Protein AF-A0A7G2CSU7-F1 (afdb_monomer)

Secondary structure (DSSP, 8-state):
-HHHHHHHHHHHHHHHHHHHHHHHHHHT--SSS--HHHHHHHHHHHHHTT--SSGGGGT-TTS-THHHHHHHHHHHT-TTS-TTTTTS-GGGTHHHHHHHHHHHHHHHHHHHHHHTHHHHSTT-HHHHHHHHHHHHHHHHH-HHHHHHHHHTT--HHHHHHHHHHTTTTTTS-HHHHHHHHHHHHHS-HHHHHHHHHHHHHHHHHHTHHHHHHS-GGGHHHHHTSHHHHHGGGT---

Nearest PDB structures (foldseek):
  2qfz-assembly1_A  TM=8.188E-01  e=2.290E-04  Homo sapiens
  2qfz-assembly2_B  TM=6.106E-01  e=1.658E-04  Homo sapiens
  1fkm-assembly1_A  TM=5.571E-01  e=3.165E-04  Saccharomyces cerevisiae
  3hzj-assembly1_A  TM=6.089E-01  e=1.541E-01  Homo sapiens

Foldseek 3Di:
DVLLLVLLLVVLVLVLLVVVVVVCVVVPPPDPQDVSVVVNCVVVVCVVVLNDVDCCCVVDPPNDPCPVVVVCCVLPPVVPDDPVNVVVDPCVPSVVSSVVSNVSSVVVSCVLVVLVVLCVPVVSPLLVVLQVLLVVVCVVVPVVLVVLCVVLVHRLSLLCVCCSNSVCSQADRSVVSVVLVVVLVVDDSVVNSVSSSVVSSVLSVLCVVVSVPDDSVCNSVCSSHVCVVRPVVDDDD

Solvent-accessible surface area (backbone atoms only — not comparable to full-atom values): 13597 Å² total; per-residue (Å²): 98,68,68,56,43,50,52,40,35,53,54,42,46,51,53,51,52,52,54,51,53,57,49,47,68,71,69,65,67,84,63,98,77,70,77,54,62,60,53,52,51,52,54,50,47,33,51,74,73,68,48,62,94,45,78,60,65,80,69,44,93,81,57,64,84,55,56,66,54,46,52,47,34,51,76,75,65,51,72,87,53,53,81,66,54,64,72,57,59,59,68,76,62,50,51,61,51,54,52,48,29,52,50,53,18,49,54,54,38,51,56,57,47,67,59,47,47,46,52,75,41,91,84,23,60,39,48,54,51,43,30,54,50,29,52,54,52,34,59,73,79,38,46,68,58,54,52,53,30,52,78,59,73,43,53,71,43,78,41,38,47,65,39,70,67,48,72,34,53,90,47,39,60,67,73,60,36,49,58,53,46,53,52,42,72,74,40,54,62,72,46,34,55,52,51,52,35,50,50,53,41,49,53,54,58,71,40,39,74,57,62,74,71,44,53,71,89,45,47,57,60,44,51,71,34,47,39,74,73,65,47,78,82,71,77,77,133

Sequence (237 aa):
MDDIFYMFYLVFFTDALRTIQSRDVATGATDEEGDWTCIVEKFMSLESEGILVTEELLTSPEVEPNVLESLFELCFTGSTLSPTARQERPQQHVVPVLLQVEADTYFCAAQLISQLQDNYRPGQPGVRAAGAKIEYLLSREAPDLLKRCEENGLGVVDGCFQWLHCLLLRELPLPLSLLLWDTYKAASVEDVYNIHQCMCAALIIELRPHIVSCRPELLVMLLKSPYASYFRKGFRP

Organism: NCBI:txid59799

Radius of gyration: 21.78 Å; Cα contacts (8 Å, |Δi|>4): 154; chains: 1; bounding box: 51×41×60 Å

InterPro domains:
  IPR000195 Rab-GAP-TBC domain [PF00566] (95-207)
  IPR000195 Rab-GAP-TBC domain [PS50086] (1-188)
  IPR035969 Rab-GAP-TBC domain superfamily [SSF47923] (123-228)

Structure (mmCIF, N/CA/C/O backbone):
data_AF-A0A7G2CSU7-F1
#
_entry.id   AF-A0A7G2CSU7-F1
#
loop_
_atom_site.group_PDB
_atom_site.id
_atom_site.type_symbol
_atom_site.label_atom_id
_atom_site.label_alt_id
_atom_site.label_comp_id
_atom_site.label_asym_id
_atom_site.label_entity_id
_atom_site.label_seq_id
_atom_site.pdbx_PDB_ins_code
_atom_site.Cartn_x
_atom_site.Cartn_y
_atom_site.Cartn_z
_atom_site.occupancy
_atom_site.B_iso_or_equiv
_atom_site.auth_seq_id
_atom_site.auth_comp_id
_atom_site.auth_asym_id
_atom_site.auth_atom_id
_atom_site.pdbx_PDB_model_num
ATOM 1 N N . MET A 1 1 ? 9.717 1.048 0.425 1.00 67.56 1 MET A N 1
ATOM 2 C CA . MET A 1 1 ? 10.265 1.643 -0.814 1.00 67.56 1 MET A CA 1
ATOM 3 C C . MET A 1 1 ? 10.732 0.524 -1.721 1.00 67.56 1 MET A C 1
ATOM 5 O O . MET A 1 1 ? 10.234 0.452 -2.831 1.00 67.56 1 MET A O 1
ATOM 9 N N . ASP A 1 2 ? 11.565 -0.388 -1.226 1.00 79.69 2 ASP A N 1
ATOM 10 C CA . ASP A 1 2 ? 12.048 -1.554 -1.984 1.00 79.69 2 ASP A CA 1
ATOM 11 C C . ASP A 1 2 ? 10.917 -2.404 -2.580 1.00 79.69 2 ASP A C 1
ATOM 13 O O . ASP A 1 2 ? 10.996 -2.759 -3.749 1.00 79.69 2 ASP A O 1
ATOM 17 N N . ASP A 1 3 ? 9.808 -2.603 -1.854 1.00 81.50 3 ASP A N 1
ATOM 18 C CA . ASP A 1 3 ? 8.621 -3.310 -2.370 1.00 81.50 3 ASP A CA 1
ATOM 19 C C . ASP A 1 3 ? 8.067 -2.680 -3.664 1.00 81.50 3 ASP A C 1
ATOM 21 O O . ASP A 1 3 ? 7.642 -3.382 -4.579 1.00 81.50 3 ASP A O 1
ATOM 25 N N . ILE A 1 4 ? 8.096 -1.343 -3.757 1.00 85.56 4 ILE A N 1
ATOM 26 C CA . ILE A 1 4 ? 7.583 -0.596 -4.913 1.00 85.56 4 ILE A CA 1
ATOM 27 C C . ILE A 1 4 ? 8.478 -0.820 -6.129 1.00 85.56 4 ILE A C 1
ATOM 29 O O . ILE A 1 4 ? 7.982 -1.079 -7.224 1.00 85.56 4 ILE A O 1
ATOM 33 N N . PHE A 1 5 ? 9.795 -0.740 -5.932 1.00 86.12 5 PHE A N 1
ATOM 34 C CA . PHE A 1 5 ? 10.767 -1.016 -6.988 1.00 86.12 5 PHE A CA 1
ATOM 35 C C . PHE A 1 5 ? 10.707 -2.478 -7.423 1.00 86.12 5 PHE A C 1
ATOM 37 O O . PHE A 1 5 ? 10.718 -2.755 -8.617 1.00 86.12 5 PHE A O 1
ATOM 44 N N . TYR A 1 6 ? 10.583 -3.400 -6.471 1.00 82.00 6 TYR A N 1
ATOM 45 C CA . TYR A 1 6 ? 10.490 -4.825 -6.746 1.00 82.00 6 TYR A CA 1
ATOM 46 C C . TYR A 1 6 ? 9.256 -5.172 -7.583 1.00 82.00 6 TYR A C 1
ATOM 48 O O . TYR A 1 6 ? 9.361 -5.911 -8.557 1.00 82.00 6 TYR A O 1
ATOM 56 N N . MET A 1 7 ? 8.099 -4.584 -7.267 1.00 82.56 7 MET A N 1
ATOM 57 C CA . MET A 1 7 ? 6.877 -4.794 -8.041 1.00 82.56 7 MET A CA 1
ATOM 58 C C . MET A 1 7 ? 7.036 -4.328 -9.495 1.00 82.56 7 MET A C 1
ATOM 60 O O . MET A 1 7 ? 6.749 -5.092 -10.416 1.00 82.56 7 MET A O 1
ATOM 64 N N . PHE A 1 8 ? 7.563 -3.118 -9.719 1.00 83.38 8 PHE A N 1
ATOM 65 C CA . PHE A 1 8 ? 7.838 -2.641 -11.078 1.00 83.38 8 PHE A CA 1
ATOM 66 C C . PHE A 1 8 ? 8.867 -3.515 -11.800 1.00 83.38 8 PHE A C 1
ATOM 68 O O . PHE A 1 8 ? 8.660 -3.846 -12.967 1.00 83.38 8 PHE A O 1
ATOM 75 N N . TYR A 1 9 ? 9.921 -3.940 -11.102 1.00 84.31 9 TYR A N 1
ATOM 76 C CA . TYR A 1 9 ? 10.925 -4.843 -11.651 1.00 84.31 9 TYR A CA 1
ATOM 77 C C . TYR A 1 9 ? 10.298 -6.149 -12.127 1.00 84.31 9 TYR A C 1
ATOM 79 O O . TYR A 1 9 ? 10.531 -6.545 -13.262 1.00 84.31 9 TYR A O 1
ATOM 87 N N . LEU A 1 10 ? 9.449 -6.785 -11.314 1.00 77.75 10 LEU A N 1
ATOM 88 C CA . LEU A 1 10 ? 8.754 -8.013 -11.700 1.00 77.75 10 LEU A CA 1
ATOM 89 C C . LEU A 1 10 ? 7.887 -7.824 -12.948 1.00 77.75 10 LEU A C 1
ATOM 91 O O . LEU A 1 10 ? 7.919 -8.675 -13.837 1.00 77.75 10 LEU A O 1
ATOM 95 N N . VAL A 1 11 ? 7.143 -6.718 -13.042 1.00 77.81 11 VAL A N 1
ATOM 96 C CA . VAL A 1 11 ? 6.294 -6.423 -14.208 1.00 77.81 11 VAL A CA 1
ATOM 97 C C . VAL A 1 11 ? 7.136 -6.305 -15.479 1.00 77.81 11 VAL A C 1
ATOM 99 O O . VAL A 1 11 ? 6.873 -7.006 -16.456 1.00 77.81 11 VAL A O 1
ATOM 102 N N . PHE A 1 12 ? 8.173 -5.464 -15.463 1.00 81.19 12 PHE A N 1
ATOM 103 C CA . PHE A 1 12 ? 9.012 -5.230 -16.641 1.00 81.19 12 PHE A CA 1
ATOM 104 C C . PHE A 1 12 ? 9.888 -6.430 -16.990 1.00 81.19 12 PHE A C 1
ATOM 106 O O . PHE A 1 12 ? 10.076 -6.738 -18.164 1.00 81.19 12 PHE A O 1
ATOM 113 N N . PHE A 1 13 ? 10.385 -7.149 -15.987 1.00 78.56 13 PHE A N 1
ATOM 114 C CA . PHE A 1 13 ? 11.153 -8.368 -16.194 1.00 78.56 13 PHE A CA 1
ATOM 115 C C . PHE A 1 13 ? 10.297 -9.459 -16.847 1.00 78.56 13 PHE A C 1
ATOM 117 O O . PHE A 1 13 ? 10.728 -10.088 -17.811 1.00 78.56 13 PHE A O 1
ATOM 124 N N . THR A 1 14 ? 9.053 -9.634 -16.395 1.00 70.81 14 THR A N 1
ATOM 125 C CA . THR A 1 14 ? 8.122 -10.604 -16.991 1.00 70.81 14 THR A CA 1
ATOM 126 C C . THR A 1 14 ? 7.777 -10.241 -18.438 1.00 70.81 14 THR A C 1
ATOM 128 O O . THR A 1 14 ? 7.747 -11.115 -19.305 1.00 70.81 14 THR A O 1
ATOM 131 N N . ASP A 1 15 ? 7.553 -8.958 -18.732 1.00 73.94 15 ASP A N 1
ATOM 132 C CA . ASP A 1 15 ? 7.297 -8.480 -20.098 1.00 73.94 15 ASP A CA 1
ATOM 133 C C . ASP A 1 15 ? 8.508 -8.684 -21.028 1.00 73.94 15 ASP A C 1
ATOM 135 O O . ASP A 1 15 ? 8.374 -9.156 -22.165 1.00 73.94 15 ASP A O 1
ATOM 139 N N . ALA A 1 16 ? 9.713 -8.432 -20.513 1.00 69.62 16 ALA A N 1
ATOM 140 C CA . ALA A 1 16 ? 10.958 -8.690 -21.222 1.00 69.62 16 ALA A CA 1
ATOM 141 C C . ALA A 1 16 ? 11.119 -10.178 -21.574 1.00 69.62 16 ALA A C 1
ATOM 143 O O . ALA A 1 16 ? 11.429 -10.507 -22.722 1.00 69.62 16 ALA A O 1
ATOM 144 N N . LEU A 1 17 ? 10.842 -11.081 -20.626 1.00 67.44 17 LEU A N 1
ATOM 145 C CA . LEU A 1 17 ? 10.881 -12.527 -20.860 1.00 67.44 17 LEU A CA 1
ATOM 146 C C . LEU A 1 17 ? 9.869 -12.970 -21.929 1.00 67.44 17 LEU A C 1
ATOM 148 O O . LEU A 1 17 ? 10.226 -13.720 -22.839 1.00 67.44 17 LEU A O 1
ATOM 152 N N . ARG A 1 18 ? 8.630 -12.460 -21.880 1.00 63.88 18 ARG A N 1
ATOM 153 C CA . ARG A 1 18 ? 7.594 -12.749 -22.895 1.00 63.88 18 ARG A CA 1
ATOM 154 C C . ARG A 1 18 ? 8.008 -12.274 -24.287 1.00 63.88 18 ARG A C 1
ATOM 156 O O . ARG A 1 18 ? 7.785 -12.968 -25.280 1.00 63.88 18 ARG A O 1
ATOM 163 N N . THR A 1 19 ? 8.646 -11.109 -24.363 1.00 65.56 19 THR A N 1
ATOM 164 C CA . THR A 1 19 ? 9.137 -10.547 -25.625 1.00 65.56 19 THR A CA 1
ATOM 165 C C . THR A 1 19 ? 10.235 -11.416 -26.237 1.00 65.56 19 THR A C 1
ATOM 167 O O . THR A 1 19 ? 10.209 -11.654 -27.445 1.00 65.56 19 THR A O 1
ATOM 170 N N . ILE A 1 20 ? 11.163 -11.933 -25.425 1.00 63.00 20 ILE A N 1
ATOM 171 C CA . ILE A 1 20 ? 12.214 -12.857 -25.881 1.00 63.00 20 ILE A CA 1
ATOM 172 C C . ILE A 1 20 ? 11.587 -14.155 -26.410 1.00 63.00 20 ILE A C 1
ATOM 174 O O . ILE A 1 20 ? 11.813 -14.503 -27.566 1.00 63.00 20 ILE A O 1
ATOM 178 N N . GLN A 1 21 ? 10.681 -14.780 -25.651 1.00 58.94 21 GLN A N 1
ATOM 179 C CA . GLN A 1 21 ? 10.007 -16.014 -26.072 1.00 58.94 21 GLN A CA 1
ATOM 180 C C . GLN A 1 21 ? 9.243 -15.853 -27.398 1.00 58.94 21 GLN A C 1
ATOM 182 O O . GLN A 1 21 ? 9.301 -16.714 -28.274 1.00 58.94 21 GLN A O 1
ATOM 187 N N . SER A 1 22 ? 8.540 -14.729 -27.583 1.00 57.53 22 SER A N 1
ATOM 188 C CA . SER A 1 22 ? 7.811 -14.459 -28.830 1.00 57.53 22 SER A CA 1
ATOM 189 C C . SER A 1 22 ? 8.727 -14.296 -30.050 1.00 57.53 22 SER A C 1
ATOM 191 O O . SER A 1 22 ? 8.311 -14.595 -31.171 1.00 57.53 22 SER A O 1
ATOM 193 N N . ARG A 1 23 ? 9.975 -13.846 -29.847 1.00 57.91 23 ARG A N 1
ATOM 194 C CA . ARG A 1 23 ? 10.981 -13.721 -30.908 1.00 57.91 23 ARG A CA 1
ATOM 195 C C . ARG A 1 23 ? 11.542 -15.081 -31.305 1.00 57.91 23 ARG A C 1
ATOM 197 O O . ARG A 1 23 ? 11.621 -15.334 -32.502 1.00 57.91 23 ARG A O 1
ATOM 204 N N . ASP A 1 24 ? 11.833 -15.948 -30.339 1.00 53.16 24 ASP A N 1
ATOM 205 C CA . ASP A 1 24 ? 12.385 -17.286 -30.596 1.00 53.16 24 ASP A CA 1
ATOM 206 C C . ASP A 1 24 ? 11.376 -18.192 -31.326 1.00 53.16 24 ASP A C 1
ATOM 208 O O . ASP A 1 24 ? 11.721 -18.909 -32.266 1.00 53.16 24 ASP A O 1
ATOM 212 N N . VAL A 1 25 ? 10.085 -18.079 -30.988 1.00 54.91 25 VAL A N 1
ATOM 213 C CA . VAL A 1 25 ? 9.003 -18.784 -31.702 1.00 54.91 25 VAL A CA 1
ATOM 214 C C . VAL A 1 25 ? 8.837 -18.272 -33.141 1.00 54.91 25 VAL A C 1
ATOM 216 O O . VAL A 1 25 ? 8.517 -19.047 -34.043 1.00 54.91 25 VAL A O 1
ATOM 219 N N . ALA A 1 26 ? 9.056 -16.976 -33.386 1.00 50.78 26 ALA A N 1
ATOM 220 C CA . ALA A 1 26 ? 8.907 -16.370 -34.710 1.00 50.78 26 ALA A CA 1
ATOM 221 C C . ALA A 1 26 ? 10.101 -16.631 -35.646 1.00 50.78 26 ALA A C 1
ATOM 223 O O . ALA A 1 26 ? 9.924 -16.641 -36.866 1.00 50.78 26 ALA A O 1
ATOM 224 N N . THR A 1 27 ? 11.305 -16.840 -35.107 1.00 53.75 27 THR A N 1
ATOM 225 C CA . THR A 1 27 ? 12.517 -17.131 -35.892 1.00 53.75 27 THR A CA 1
ATOM 226 C C . THR A 1 27 ? 12.645 -18.601 -36.286 1.00 53.75 27 THR A C 1
ATOM 228 O O . THR A 1 27 ? 13.479 -18.918 -37.131 1.00 53.75 27 THR A O 1
ATOM 231 N N . GLY A 1 28 ? 11.803 -19.493 -35.748 1.00 43.53 28 GLY A N 1
ATOM 232 C CA . GLY A 1 28 ? 11.832 -20.921 -36.076 1.00 43.53 28 GLY A CA 1
ATOM 233 C C . GLY A 1 28 ? 13.133 -21.611 -35.658 1.00 43.53 28 GLY A C 1
ATOM 234 O O . GLY A 1 28 ? 13.468 -22.650 -36.225 1.00 43.53 28 GLY A O 1
ATOM 235 N N . ALA A 1 29 ? 13.867 -21.033 -34.703 1.00 45.50 29 ALA A N 1
ATOM 236 C CA . ALA A 1 29 ? 15.062 -21.639 -34.141 1.00 45.50 29 ALA A CA 1
ATOM 237 C C . ALA A 1 29 ? 14.644 -22.877 -33.331 1.00 45.50 29 ALA A C 1
ATOM 239 O O . ALA A 1 29 ? 14.108 -22.770 -32.233 1.00 45.50 29 ALA A O 1
ATOM 240 N N . THR A 1 30 ? 14.836 -24.063 -33.908 1.00 45.28 30 THR A N 1
ATOM 241 C CA . THR A 1 30 ? 14.701 -25.356 -33.213 1.00 45.28 30 THR A CA 1
ATOM 242 C C . THR A 1 30 ? 16.016 -25.816 -32.593 1.00 45.28 30 THR A C 1
ATOM 244 O O . THR A 1 30 ? 16.147 -26.983 -32.234 1.00 45.28 30 THR A O 1
ATOM 247 N N . ASP A 1 31 ? 17.003 -24.933 -32.515 1.00 38.41 31 ASP A N 1
ATOM 248 C CA . ASP A 1 31 ? 18.334 -25.309 -32.084 1.00 38.41 31 ASP A CA 1
ATOM 249 C C . ASP A 1 31 ? 18.438 -25.214 -30.564 1.00 38.41 31 ASP A C 1
ATOM 251 O O . ASP A 1 31 ? 17.887 -24.314 -29.932 1.00 38.41 31 ASP A O 1
ATOM 255 N N . GLU A 1 32 ? 19.150 -26.183 -29.991 1.00 45.41 32 GLU A N 1
ATOM 256 C CA . GLU A 1 32 ? 19.528 -26.360 -28.582 1.00 45.41 32 GLU A CA 1
ATOM 257 C C . GLU A 1 32 ? 20.402 -25.193 -28.038 1.00 45.41 32 GLU A C 1
ATOM 259 O O . GLU A 1 32 ? 21.243 -25.359 -27.152 1.00 45.41 32 GLU A O 1
ATOM 264 N N . GLU A 1 33 ? 20.224 -23.993 -28.586 1.00 39.81 33 GLU A N 1
ATOM 265 C CA . GLU A 1 33 ? 21.072 -22.816 -28.496 1.00 39.81 33 GLU A CA 1
ATOM 266 C C . GLU A 1 33 ? 20.364 -21.737 -27.665 1.00 39.81 33 GLU A C 1
ATOM 268 O O . GLU A 1 33 ? 19.773 -20.779 -28.154 1.00 39.81 33 GLU A O 1
ATOM 273 N N . GLY A 1 34 ? 20.434 -21.932 -26.347 1.00 47.47 34 GLY A N 1
ATOM 274 C CA . GLY A 1 34 ? 19.957 -20.986 -25.340 1.00 47.47 34 GLY A CA 1
ATOM 275 C C . GLY A 1 34 ? 18.670 -21.451 -24.676 1.00 47.47 34 GLY A C 1
ATOM 276 O O . GLY A 1 34 ? 17.585 -21.021 -25.048 1.00 47.47 34 GLY A O 1
ATOM 277 N N . ASP A 1 35 ? 18.805 -22.295 -23.651 1.00 45.56 35 ASP A N 1
ATOM 278 C CA . ASP A 1 35 ? 17.705 -22.835 -22.840 1.00 45.56 35 ASP A CA 1
ATOM 279 C C . ASP A 1 35 ? 17.051 -21.762 -21.935 1.00 45.56 35 ASP A C 1
ATOM 281 O O . ASP A 1 35 ? 17.018 -21.859 -20.708 1.00 45.56 35 ASP A O 1
ATOM 285 N N . TRP A 1 36 ? 16.552 -20.680 -22.543 1.00 44.94 36 TRP A N 1
ATOM 286 C CA . TRP A 1 36 ? 15.710 -19.674 -21.893 1.00 44.94 36 TRP A CA 1
ATOM 287 C C . TRP A 1 36 ? 14.294 -20.203 -21.672 1.00 44.94 36 TRP A C 1
ATOM 289 O O . TRP A 1 36 ? 13.611 -19.777 -20.742 1.00 44.94 36 TRP A O 1
ATOM 299 N N . THR A 1 37 ? 13.876 -21.175 -22.484 1.00 43.03 37 THR A N 1
ATOM 300 C CA . THR A 1 37 ? 12.625 -21.922 -22.343 1.00 43.03 37 THR A CA 1
ATOM 301 C C . THR A 1 37 ? 12.484 -22.537 -20.960 1.00 43.03 37 THR A C 1
ATOM 303 O O . THR A 1 37 ? 11.467 -22.294 -20.325 1.00 43.03 37 THR A O 1
ATOM 306 N N . CYS A 1 38 ? 13.513 -23.200 -20.420 1.00 44.53 38 CYS A N 1
ATOM 307 C CA . CYS A 1 38 ? 13.475 -23.756 -19.064 1.00 44.53 38 CYS A CA 1
ATOM 308 C C . CYS A 1 38 ? 13.302 -22.678 -17.975 1.00 44.53 38 CYS A C 1
ATOM 310 O O . CYS A 1 38 ? 12.586 -22.884 -16.998 1.00 44.53 38 CYS A O 1
ATOM 312 N N . ILE A 1 39 ? 13.900 -21.493 -18.144 1.00 48.94 39 ILE A N 1
ATOM 313 C CA . ILE A 1 39 ? 13.788 -20.371 -17.191 1.00 48.94 39 ILE A CA 1
ATOM 314 C C . ILE A 1 39 ? 12.377 -19.792 -17.208 1.00 48.94 39 ILE A C 1
ATOM 316 O O . ILE A 1 39 ? 11.785 -19.569 -16.153 1.00 48.94 39 ILE A O 1
ATOM 320 N N . VAL A 1 40 ? 11.851 -19.544 -18.408 1.00 46.91 40 VAL A N 1
ATOM 321 C CA . VAL A 1 40 ? 10.511 -18.996 -18.611 1.00 46.91 40 VAL A CA 1
ATOM 322 C C . VAL A 1 40 ? 9.469 -20.009 -18.157 1.00 46.91 40 VAL A C 1
ATOM 324 O O . VAL A 1 40 ? 8.564 -19.640 -17.422 1.00 46.91 40 VAL A O 1
ATOM 327 N N . GLU A 1 41 ? 9.622 -21.288 -18.494 1.00 49.50 41 GLU A N 1
ATOM 328 C CA . GLU A 1 41 ? 8.746 -22.362 -18.024 1.00 49.50 41 GLU A CA 1
ATOM 329 C C . GLU A 1 41 ? 8.796 -22.508 -16.504 1.00 49.50 41 GLU A C 1
ATOM 331 O O . GLU A 1 41 ? 7.747 -22.641 -15.885 1.00 49.50 41 GLU A O 1
ATOM 336 N N . LYS A 1 42 ? 9.970 -22.399 -15.870 1.00 49.72 42 LYS A N 1
ATOM 337 C CA . LYS A 1 42 ? 10.103 -22.480 -14.407 1.00 49.72 42 LYS A CA 1
ATOM 338 C C . LYS A 1 42 ? 9.531 -21.250 -13.698 1.00 49.72 42 LYS A C 1
ATOM 340 O O . LYS A 1 42 ? 8.859 -21.401 -12.684 1.00 49.72 42 LYS A O 1
ATOM 345 N N . PHE A 1 43 ? 9.731 -20.047 -14.235 1.00 45.12 43 PHE A N 1
ATOM 346 C CA . PHE A 1 43 ? 9.149 -18.811 -13.698 1.00 45.12 43 PHE A CA 1
ATOM 347 C C . PHE A 1 43 ? 7.621 -18.768 -13.881 1.00 45.12 43 PHE A C 1
ATOM 349 O O . PHE A 1 43 ? 6.894 -18.470 -12.937 1.00 45.12 43 PHE A O 1
ATOM 356 N N . MET A 1 44 ? 7.120 -19.153 -15.058 1.00 43.62 44 MET A N 1
ATOM 357 C CA . MET A 1 44 ? 5.683 -19.240 -15.358 1.00 43.62 44 MET A CA 1
ATOM 358 C C . MET A 1 44 ? 5.002 -20.402 -14.618 1.00 43.62 44 MET A C 1
ATOM 360 O O . MET A 1 44 ? 3.842 -20.285 -14.233 1.00 43.62 44 MET A O 1
ATOM 364 N N . SER A 1 45 ? 5.707 -21.513 -14.373 1.00 45.78 45 SER A N 1
ATOM 365 C CA . SER A 1 45 ? 5.246 -22.620 -13.521 1.00 45.78 45 SER A CA 1
ATOM 366 C C . SER A 1 45 ? 5.006 -22.135 -12.095 1.00 45.78 45 SER A C 1
ATOM 368 O O . SER A 1 45 ? 3.939 -22.395 -11.543 1.00 45.78 45 SER A O 1
ATOM 370 N N . LEU A 1 46 ? 5.951 -21.374 -11.530 1.00 44.75 46 LEU A N 1
ATOM 371 C CA . LEU A 1 46 ? 5.805 -20.754 -10.210 1.00 44.75 46 LEU A CA 1
ATOM 372 C C . LEU A 1 46 ? 4.613 -19.776 -10.181 1.00 44.75 46 LEU A C 1
ATOM 374 O O . LEU A 1 46 ? 3.810 -19.816 -9.251 1.00 44.75 46 LEU A O 1
ATOM 378 N N . GLU A 1 47 ? 4.416 -18.985 -11.241 1.00 41.66 47 GLU A N 1
ATOM 379 C CA . GLU A 1 47 ? 3.246 -18.103 -11.393 1.00 41.66 47 GLU A CA 1
ATOM 380 C C . GLU A 1 47 ? 1.918 -18.897 -11.457 1.00 41.66 47 GLU A C 1
ATOM 382 O 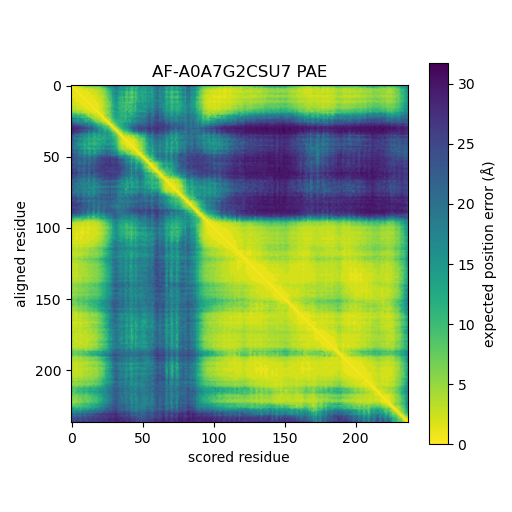O . GLU A 1 47 ? 0.932 -18.520 -10.820 1.00 41.66 47 GLU A O 1
ATOM 387 N N . SER A 1 48 ? 1.892 -20.031 -12.170 1.00 35.94 48 SER A N 1
ATOM 388 C CA . SER A 1 48 ? 0.704 -20.882 -12.362 1.00 35.94 48 SER A CA 1
ATOM 389 C C . SER A 1 48 ? 0.294 -21.693 -11.125 1.00 35.94 48 SER A C 1
ATOM 391 O O . SER A 1 48 ? -0.888 -21.989 -10.947 1.00 35.94 48 SER A O 1
ATOM 393 N N . GLU A 1 49 ? 1.243 -22.000 -10.237 1.00 37.91 49 GLU A N 1
ATOM 394 C CA . GLU A 1 49 ? 0.996 -22.652 -8.943 1.00 37.91 49 GLU A CA 1
ATOM 395 C C . GLU A 1 49 ? 0.544 -21.658 -7.856 1.00 37.91 49 GLU A C 1
ATOM 397 O O . GLU A 1 49 ? 0.310 -22.039 -6.709 1.00 37.91 49 GLU A O 1
ATOM 402 N N . GLY A 1 50 ? 0.388 -20.372 -8.202 1.00 33.72 50 GLY A N 1
ATOM 403 C CA . GLY A 1 50 ? 0.067 -19.311 -7.247 1.00 33.72 50 GLY A CA 1
ATOM 404 C C . GLY A 1 50 ? 1.244 -18.937 -6.341 1.00 33.72 50 GLY A C 1
ATOM 405 O O . GLY A 1 50 ? 1.063 -18.161 -5.400 1.00 33.72 50 GLY A O 1
ATOM 406 N N . ILE A 1 51 ? 2.443 -19.448 -6.640 1.00 38.16 51 ILE A N 1
ATOM 407 C CA . ILE A 1 51 ? 3.707 -19.087 -5.999 1.00 38.16 51 ILE A CA 1
ATOM 408 C C . ILE A 1 51 ? 4.182 -17.795 -6.660 1.00 38.16 51 ILE A C 1
ATOM 410 O O . ILE A 1 51 ? 5.121 -17.731 -7.451 1.00 38.16 51 ILE A O 1
ATOM 414 N N . LEU A 1 52 ? 3.473 -16.722 -6.327 1.00 39.16 52 LEU A N 1
ATOM 415 C CA . LEU A 1 52 ? 4.001 -15.379 -6.467 1.00 39.16 52 LEU A CA 1
ATOM 416 C C . LEU A 1 52 ? 5.331 -15.346 -5.723 1.00 39.16 52 LEU A C 1
ATOM 418 O O . LEU A 1 52 ? 5.411 -15.854 -4.608 1.00 39.16 52 LEU A O 1
ATOM 422 N N . VAL A 1 53 ? 6.369 -14.778 -6.334 1.00 39.97 53 VAL A N 1
ATOM 423 C CA . VAL A 1 53 ? 7.674 -14.592 -5.695 1.00 39.97 53 VAL A CA 1
ATOM 424 C C . VAL A 1 53 ? 7.499 -13.614 -4.523 1.00 39.97 53 VAL A C 1
ATOM 426 O O . VAL A 1 53 ? 7.687 -12.409 -4.641 1.00 39.97 53 VAL A O 1
ATOM 429 N N . THR A 1 54 ? 7.023 -14.133 -3.401 1.00 33.91 54 THR A N 1
ATOM 430 C CA . THR A 1 54 ? 6.824 -13.465 -2.120 1.00 33.91 54 THR A CA 1
ATOM 431 C C . THR A 1 54 ? 7.857 -14.007 -1.133 1.00 33.91 54 THR A C 1
ATOM 433 O O . THR A 1 54 ? 8.508 -15.025 -1.377 1.00 33.91 54 THR A O 1
ATOM 436 N N . GLU A 1 55 ? 8.000 -13.335 0.012 1.00 37.22 55 GLU A N 1
ATOM 437 C CA . GLU A 1 55 ? 8.811 -13.746 1.175 1.00 37.22 55 GLU A CA 1
ATOM 438 C C . GLU A 1 55 ? 8.662 -15.247 1.565 1.00 37.22 55 GLU A C 1
ATOM 440 O O . GLU A 1 55 ? 9.555 -15.805 2.207 1.00 37.22 55 GLU A O 1
ATOM 445 N N . GLU A 1 56 ? 7.587 -15.933 1.149 1.00 36.59 56 GLU A N 1
ATOM 446 C CA . GLU A 1 56 ? 7.378 -17.379 1.345 1.00 36.59 56 GLU A CA 1
ATOM 447 C C . GLU A 1 56 ? 8.363 -18.266 0.555 1.00 36.59 56 GLU A C 1
ATOM 449 O O . GLU A 1 56 ? 8.706 -19.347 1.032 1.00 36.59 56 GLU A O 1
ATOM 454 N N . LEU A 1 57 ? 8.923 -17.812 -0.577 1.00 35.84 57 LEU A N 1
ATOM 455 C CA . LEU A 1 57 ? 9.978 -18.545 -1.304 1.00 35.84 57 LEU A CA 1
ATOM 456 C C . LEU A 1 57 ? 11.322 -18.540 -0.541 1.00 35.84 57 LEU A C 1
ATOM 458 O O . LEU A 1 57 ? 12.126 -19.454 -0.686 1.00 35.84 57 LEU A O 1
ATOM 462 N N . LEU A 1 58 ? 11.563 -17.533 0.308 1.00 35.66 58 LEU A N 1
ATOM 463 C CA . LEU A 1 58 ? 12.769 -17.439 1.147 1.00 35.66 58 LEU A CA 1
ATOM 464 C C . LEU A 1 58 ? 12.656 -18.242 2.454 1.00 35.66 58 LEU A C 1
ATOM 466 O O . LEU A 1 58 ? 13.649 -18.408 3.160 1.00 35.66 58 LEU A O 1
ATOM 470 N N . THR A 1 59 ? 11.455 -18.717 2.798 1.00 37.69 59 THR A N 1
ATOM 471 C CA . THR A 1 59 ? 11.168 -19.398 4.073 1.00 37.69 59 THR A CA 1
ATOM 472 C C . THR A 1 59 ? 10.558 -20.796 3.915 1.00 37.69 59 THR A C 1
ATOM 474 O O . THR A 1 59 ? 10.480 -21.536 4.898 1.00 37.69 59 THR A O 1
ATOM 477 N N . SER A 1 60 ? 10.184 -21.195 2.696 1.00 33.53 60 SER A N 1
ATOM 478 C CA . SER A 1 60 ? 9.739 -22.549 2.360 1.00 33.53 60 SER A CA 1
ATOM 479 C C . SER A 1 60 ? 10.915 -23.543 2.339 1.00 33.53 60 SER A C 1
ATOM 481 O O . SER A 1 60 ? 11.911 -23.298 1.657 1.00 33.53 60 SER A O 1
ATOM 483 N N . PRO A 1 61 ? 10.813 -24.700 3.021 1.00 37.47 61 PRO A N 1
ATOM 484 C CA . PRO A 1 61 ? 11.825 -25.756 2.977 1.00 37.47 61 PRO A CA 1
ATOM 485 C C . PRO A 1 61 ? 11.828 -26.558 1.659 1.00 37.47 61 PRO A C 1
ATOM 487 O O . PRO A 1 61 ? 12.655 -27.455 1.512 1.00 37.47 61 PRO A O 1
ATOM 490 N N . GLU A 1 62 ? 10.917 -26.267 0.721 1.00 35.28 62 GLU A N 1
ATOM 491 C CA . GLU A 1 62 ? 10.750 -26.996 -0.549 1.00 35.28 62 GLU A CA 1
ATOM 492 C C . GLU A 1 62 ? 11.338 -26.268 -1.771 1.00 35.28 62 GLU A C 1
ATOM 494 O O . GLU A 1 62 ? 11.289 -26.787 -2.885 1.00 35.28 62 GLU A O 1
ATOM 499 N N . VAL A 1 63 ? 11.941 -25.089 -1.595 1.00 38.78 63 VAL A N 1
ATOM 500 C CA . VAL A 1 63 ? 12.671 -24.418 -2.679 1.00 38.78 63 VAL A CA 1
ATOM 501 C C . VAL A 1 63 ? 14.062 -25.030 -2.752 1.00 38.78 63 VAL A C 1
ATOM 503 O O . VAL A 1 63 ? 14.870 -24.841 -1.842 1.00 38.78 63 VAL A O 1
ATOM 506 N N . GLU A 1 64 ? 14.350 -25.786 -3.818 1.00 39.38 64 GLU A N 1
ATOM 507 C CA . GLU A 1 64 ? 15.699 -26.317 -4.012 1.00 39.38 64 GLU A CA 1
ATOM 508 C C . GLU A 1 64 ? 16.718 -25.165 -3.937 1.00 39.38 64 GLU A C 1
ATOM 510 O O . GLU A 1 64 ? 16.542 -24.151 -4.626 1.00 39.38 64 GLU A O 1
ATOM 515 N N . PRO A 1 65 ? 17.794 -25.305 -3.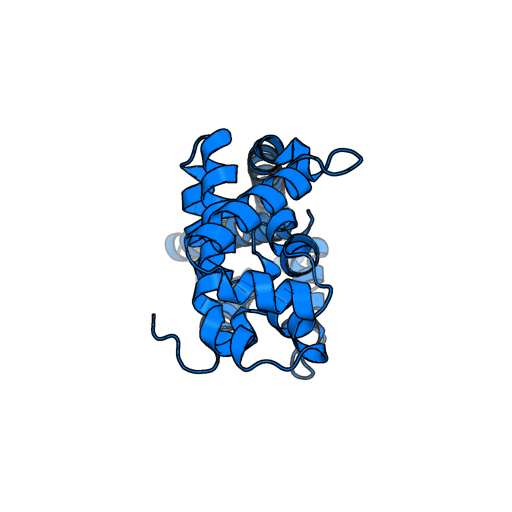137 1.00 39.84 65 PRO A N 1
ATOM 516 C CA . PRO A 1 65 ? 18.724 -24.216 -2.808 1.00 39.84 65 PRO A CA 1
ATOM 517 C C . PRO A 1 65 ? 19.363 -23.562 -4.041 1.00 39.84 65 PRO A C 1
ATOM 519 O O . PRO A 1 65 ? 19.841 -22.434 -3.982 1.00 39.84 65 PRO A O 1
ATOM 522 N N . ASN A 1 66 ? 19.293 -24.237 -5.184 1.00 42.84 66 ASN A N 1
ATOM 5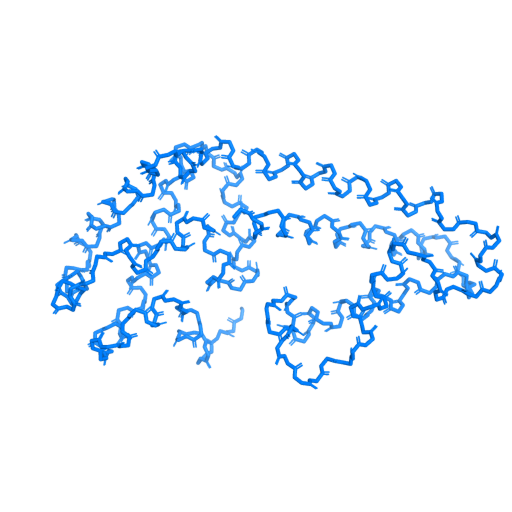23 C CA . ASN A 1 66 ? 19.945 -23.844 -6.413 1.00 42.84 66 ASN A CA 1
ATOM 524 C C . ASN A 1 66 ? 19.074 -22.963 -7.317 1.00 42.84 66 ASN A C 1
ATOM 526 O O . ASN A 1 66 ? 19.590 -22.503 -8.322 1.00 42.84 66 ASN A O 1
ATOM 530 N N . VAL A 1 67 ? 17.779 -22.727 -7.065 1.00 42.56 67 VAL A N 1
ATOM 531 C CA . VAL A 1 67 ? 16.929 -21.990 -8.035 1.00 42.56 67 VAL A CA 1
ATOM 532 C C . VAL A 1 67 ? 17.247 -20.498 -8.061 1.00 42.56 67 VAL A C 1
ATOM 534 O O . VAL A 1 67 ? 17.438 -19.932 -9.134 1.00 42.56 67 VAL A O 1
ATOM 537 N N . LEU A 1 68 ? 17.344 -19.869 -6.889 1.00 42.09 68 LEU A N 1
ATOM 538 C CA . LEU A 1 68 ? 17.720 -18.458 -6.776 1.00 42.09 68 LEU A CA 1
ATOM 539 C C . LEU A 1 68 ? 19.187 -18.244 -7.154 1.00 42.09 68 LEU A C 1
ATOM 541 O O . LEU A 1 68 ? 19.500 -17.274 -7.834 1.00 42.09 68 LEU A O 1
ATOM 545 N N . GLU A 1 69 ? 20.063 -19.179 -6.781 1.00 43.31 69 GLU A N 1
ATOM 546 C CA . GLU A 1 69 ? 21.478 -19.160 -7.159 1.00 43.31 69 GLU A CA 1
ATOM 547 C C . GLU A 1 69 ? 21.650 -19.381 -8.670 1.00 43.31 69 GLU A C 1
ATOM 549 O O . GLU A 1 69 ? 22.427 -18.677 -9.297 1.00 43.31 69 GLU A O 1
ATOM 554 N N . SER A 1 70 ? 20.846 -20.251 -9.291 1.00 41.69 70 SER A N 1
ATOM 555 C CA . SER A 1 70 ? 20.835 -20.456 -10.746 1.00 41.69 70 SER A CA 1
ATOM 556 C C . SER A 1 70 ? 20.256 -19.261 -11.487 1.00 41.69 70 SER A C 1
ATOM 558 O O . SER A 1 70 ? 20.807 -18.901 -12.512 1.00 41.69 70 SER A O 1
ATOM 560 N N . LEU A 1 71 ? 19.185 -18.623 -11.002 1.00 44.97 71 LEU A N 1
ATOM 561 C CA . LEU A 1 71 ? 18.648 -17.397 -11.609 1.00 44.97 71 LEU A CA 1
ATOM 562 C C . LEU A 1 71 ? 19.637 -16.233 -11.475 1.00 44.97 71 LEU A C 1
ATOM 564 O O . LEU A 1 71 ? 19.822 -15.472 -12.420 1.00 44.97 71 LEU A O 1
ATOM 568 N N . PHE A 1 72 ? 20.305 -16.114 -10.326 1.00 47.47 72 PHE A N 1
ATOM 569 C CA . PHE A 1 72 ? 21.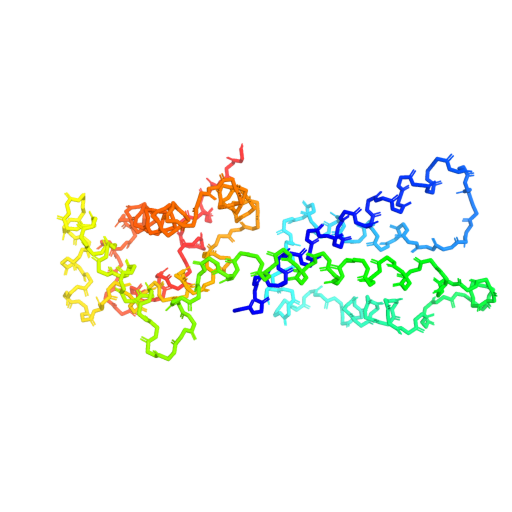333 -15.106 -10.090 1.00 47.47 72 PHE A CA 1
ATOM 570 C C . PHE A 1 72 ? 22.574 -15.349 -10.961 1.00 47.47 72 PHE A C 1
ATOM 572 O O . PHE A 1 72 ? 22.989 -14.462 -11.699 1.00 47.47 72 PHE A O 1
ATOM 579 N N . GLU A 1 73 ? 23.132 -16.558 -10.961 1.00 45.00 73 GLU A N 1
ATOM 580 C CA . GLU A 1 73 ? 24.265 -16.932 -11.810 1.00 45.00 73 GLU A CA 1
ATOM 581 C C . GLU A 1 73 ? 23.910 -16.823 -13.302 1.00 45.00 73 GLU A C 1
ATOM 583 O O . GLU A 1 73 ? 24.677 -16.314 -14.105 1.00 45.00 73 GLU A O 1
ATOM 588 N N . LEU A 1 74 ? 22.709 -17.194 -13.719 1.00 46.41 74 LEU A N 1
ATOM 589 C CA . LEU A 1 74 ? 22.302 -17.104 -15.121 1.00 46.41 74 LEU A CA 1
ATOM 590 C C . LEU A 1 74 ? 22.092 -15.659 -15.594 1.00 46.41 74 LEU A C 1
ATOM 592 O O . LEU A 1 74 ? 22.528 -15.317 -16.693 1.00 46.41 74 LEU A O 1
ATOM 596 N N . CYS A 1 75 ? 21.498 -14.797 -14.763 1.00 46.31 75 CYS A N 1
ATOM 597 C CA . CYS A 1 75 ? 21.304 -13.381 -15.083 1.00 46.31 75 CYS A CA 1
AT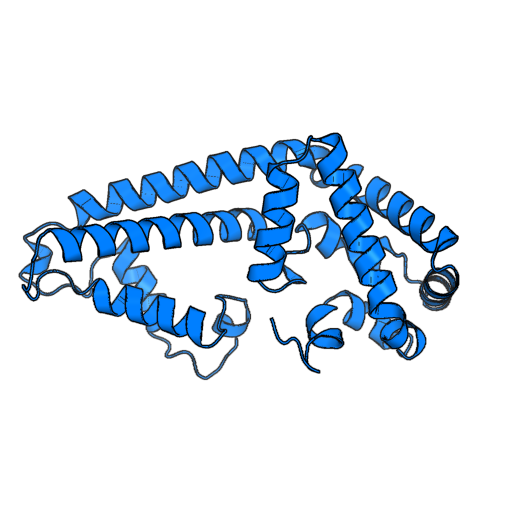OM 598 C C . CYS A 1 75 ? 22.593 -12.550 -14.962 1.00 46.31 75 CYS A C 1
ATOM 600 O O . CYS A 1 75 ? 22.754 -11.581 -15.704 1.00 46.31 75 CYS A O 1
ATOM 602 N N . PHE A 1 76 ? 23.508 -12.906 -14.049 1.00 45.22 76 PHE A N 1
ATOM 603 C CA . PHE A 1 76 ? 24.669 -12.071 -13.709 1.00 45.22 76 PHE A CA 1
ATOM 604 C C . PHE A 1 76 ? 26.039 -12.674 -14.063 1.00 45.22 76 PHE A C 1
ATOM 606 O O . PHE A 1 76 ? 26.983 -11.910 -14.265 1.00 45.22 76 PHE A O 1
ATOM 613 N N . THR A 1 77 ? 26.187 -13.999 -14.179 1.00 42.50 77 THR A N 1
ATOM 614 C CA . THR A 1 77 ? 27.491 -14.662 -14.419 1.00 42.50 77 THR A CA 1
ATOM 615 C C . THR A 1 77 ? 27.534 -15.546 -15.678 1.00 42.50 77 THR A C 1
ATOM 617 O O . THR A 1 77 ? 28.619 -15.779 -16.215 1.00 42.50 77 THR A O 1
ATOM 620 N N . GLY A 1 78 ? 26.388 -16.005 -16.197 1.00 42.66 78 GLY A N 1
ATOM 621 C CA . GLY A 1 78 ? 26.271 -16.884 -17.368 1.00 42.66 78 GLY A CA 1
ATOM 622 C C . GLY A 1 78 ? 26.918 -18.265 -17.188 1.00 42.66 78 GLY A C 1
ATOM 623 O O . GLY A 1 78 ? 27.293 -18.907 -18.172 1.00 42.66 78 GLY A O 1
ATOM 624 N N . SER A 1 79 ? 27.128 -18.712 -15.948 1.00 41.38 79 SER A N 1
ATOM 625 C CA . SER A 1 79 ? 27.999 -19.852 -15.634 1.00 41.38 79 SER A CA 1
ATOM 626 C C . SER A 1 79 ? 27.416 -21.229 -15.993 1.00 41.38 79 SER A C 1
ATOM 628 O O . SER A 1 79 ? 28.193 -22.163 -16.211 1.00 41.38 79 SER A O 1
ATOM 630 N N . THR A 1 80 ? 26.093 -21.348 -16.144 1.00 41.72 80 THR A N 1
ATOM 631 C CA . THR A 1 80 ? 25.367 -22.586 -16.505 1.00 41.72 80 THR A CA 1
ATOM 632 C C . THR A 1 80 ? 25.286 -22.860 -18.011 1.00 41.72 80 THR A C 1
ATOM 634 O O . THR A 1 80 ? 24.778 -23.901 -18.422 1.00 41.72 80 THR A O 1
ATOM 637 N N . LEU A 1 81 ? 25.813 -21.966 -18.851 1.00 41.50 81 LEU A N 1
ATOM 638 C CA . LEU A 1 81 ? 25.815 -22.137 -20.303 1.00 41.50 81 LEU A CA 1
ATOM 639 C C . LEU A 1 81 ? 26.872 -23.154 -20.752 1.00 41.50 81 LEU A C 1
ATOM 641 O O . LEU A 1 81 ? 28.008 -23.159 -20.261 1.00 41.50 81 LEU A O 1
ATOM 645 N N . SER A 1 82 ? 26.504 -23.993 -21.728 1.00 42.31 82 SER A N 1
ATOM 646 C CA . SER A 1 82 ? 27.424 -24.939 -22.364 1.00 42.31 82 SER A CA 1
ATOM 647 C C . SER A 1 82 ? 28.655 -24.206 -22.940 1.00 42.31 82 SER A C 1
ATOM 649 O O . SER A 1 82 ? 28.572 -23.020 -23.278 1.00 42.31 82 SER A O 1
ATOM 651 N N . PRO A 1 83 ? 29.818 -24.873 -23.076 1.00 45.75 83 PRO A N 1
ATOM 652 C CA . PRO A 1 83 ? 31.047 -24.240 -23.566 1.00 45.75 83 PRO A CA 1
ATOM 653 C C . PRO A 1 83 ? 30.884 -23.567 -24.938 1.00 45.75 83 PRO A C 1
ATOM 655 O O . PRO A 1 83 ? 31.554 -22.575 -25.213 1.00 45.75 83 PRO A O 1
ATOM 658 N N . THR A 1 84 ? 29.972 -24.081 -25.766 1.00 41.75 84 THR A N 1
ATOM 659 C CA . THR A 1 84 ? 29.624 -23.567 -27.095 1.00 41.75 84 THR A CA 1
ATOM 660 C C . THR A 1 84 ? 28.786 -22.284 -27.003 1.00 41.75 84 THR A C 1
ATOM 662 O O . THR A 1 84 ? 29.126 -21.287 -27.636 1.00 41.75 84 THR A O 1
ATOM 665 N N . ALA A 1 85 ? 27.798 -22.237 -26.100 1.00 41.72 85 ALA A N 1
ATOM 666 C CA . ALA A 1 85 ? 26.996 -21.039 -25.803 1.00 41.72 85 ALA A CA 1
ATOM 667 C C . ALA A 1 85 ? 27.795 -19.927 -25.087 1.00 41.72 85 ALA A C 1
ATOM 669 O O . ALA A 1 85 ? 27.364 -18.781 -24.991 1.00 41.72 85 ALA A O 1
ATOM 670 N N . ARG A 1 86 ? 28.998 -20.243 -24.590 1.00 42.75 86 ARG A N 1
ATOM 671 C CA . ARG A 1 86 ? 29.949 -19.263 -24.044 1.00 42.75 86 ARG A CA 1
ATOM 672 C C . ARG A 1 86 ? 30.682 -18.483 -25.150 1.00 42.75 86 ARG A C 1
ATOM 674 O O . ARG A 1 86 ? 31.219 -17.406 -24.886 1.00 42.75 86 ARG A O 1
ATOM 681 N N . GLN A 1 87 ? 30.725 -19.027 -26.369 1.00 44.66 87 GLN A N 1
ATOM 682 C CA . GLN A 1 87 ? 31.446 -18.466 -27.514 1.00 44.66 87 GLN A CA 1
ATOM 683 C C . GLN A 1 87 ? 30.540 -17.588 -28.397 1.00 44.66 87 GLN A C 1
ATOM 685 O O . GLN A 1 87 ? 31.004 -16.568 -28.913 1.00 44.66 87 GLN A O 1
ATOM 690 N N . GLU A 1 88 ? 29.243 -17.898 -28.458 1.00 43.31 88 GLU A N 1
ATOM 691 C CA . GLU A 1 88 ? 28.192 -17.013 -28.970 1.00 43.31 88 GLU A CA 1
ATOM 692 C C . GLU A 1 88 ? 27.626 -16.167 -27.826 1.00 43.31 88 GLU A C 1
ATOM 694 O O . GLU A 1 88 ? 26.774 -16.601 -27.065 1.00 43.31 88 GLU A O 1
ATOM 699 N N . ARG A 1 89 ? 28.182 -14.970 -27.620 1.00 39.97 89 ARG A N 1
ATOM 700 C CA . ARG A 1 89 ? 27.952 -14.163 -26.409 1.00 39.97 89 ARG A CA 1
ATOM 701 C C . ARG A 1 89 ? 26.455 -13.872 -26.148 1.00 39.97 89 ARG A C 1
ATOM 703 O O . ARG A 1 89 ? 25.919 -12.949 -26.766 1.00 39.97 89 ARG A O 1
ATOM 710 N N . PRO A 1 90 ? 25.840 -14.437 -25.090 1.00 44.16 90 PRO A N 1
ATOM 711 C CA . PRO A 1 90 ? 24.533 -13.982 -24.596 1.00 44.16 90 PRO A CA 1
ATOM 712 C C . PRO A 1 90 ? 24.604 -12.546 -24.042 1.00 44.16 90 PRO A C 1
ATOM 714 O O . PRO A 1 90 ? 23.603 -11.837 -23.947 1.00 44.16 90 PRO A O 1
ATOM 717 N N . GLN A 1 91 ? 25.817 -12.071 -23.730 1.00 41.81 91 GLN A N 1
ATOM 718 C CA . GLN A 1 91 ? 26.082 -10.728 -23.211 1.00 41.81 91 GLN A CA 1
ATOM 719 C C . GLN A 1 91 ? 25.661 -9.596 -24.164 1.00 41.81 91 GLN A C 1
ATOM 721 O O . GLN A 1 91 ? 25.465 -8.475 -23.704 1.00 41.81 91 GLN A O 1
ATOM 726 N N . GLN A 1 92 ? 25.516 -9.847 -25.472 1.00 43.22 92 GLN A N 1
ATOM 727 C CA . GLN A 1 92 ? 25.125 -8.793 -26.419 1.00 43.22 92 GLN A CA 1
ATOM 728 C C . GLN A 1 92 ? 23.615 -8.523 -26.451 1.00 43.22 92 GLN A C 1
ATOM 730 O O . GLN A 1 92 ? 23.224 -7.414 -26.804 1.00 43.22 92 GLN A O 1
ATOM 735 N N . HIS A 1 93 ? 22.778 -9.484 -26.046 1.00 47.31 93 HIS A N 1
ATOM 736 C CA . HIS A 1 93 ? 21.316 -9.352 -26.082 1.00 47.31 93 HIS A CA 1
ATOM 737 C C . HIS A 1 93 ? 20.678 -9.248 -24.688 1.00 47.31 93 HIS A C 1
ATOM 739 O O . HIS A 1 93 ? 19.700 -8.523 -24.532 1.00 47.31 93 HIS A O 1
ATOM 745 N N . VAL A 1 94 ? 21.250 -9.892 -23.663 1.00 53.81 94 VAL A N 1
ATOM 746 C CA . VAL A 1 94 ? 20.676 -9.920 -22.302 1.00 53.81 94 VAL A CA 1
ATOM 747 C C . VAL A 1 94 ? 20.953 -8.628 -21.529 1.00 53.81 94 VAL A C 1
ATOM 749 O O . VAL A 1 94 ? 20.063 -8.087 -20.879 1.00 53.81 94 VAL A O 1
ATOM 752 N N . VAL A 1 95 ? 22.168 -8.082 -21.641 1.00 59.75 95 VAL A N 1
ATOM 753 C CA . VAL A 1 95 ? 22.565 -6.867 -20.908 1.00 59.75 95 VAL A CA 1
ATOM 754 C C . VAL A 1 95 ? 21.722 -5.647 -21.310 1.00 59.75 95 VAL A C 1
ATOM 756 O O . VAL A 1 95 ? 21.236 -4.962 -20.413 1.00 59.75 95 VAL A O 1
ATOM 759 N N . PRO A 1 96 ? 21.462 -5.372 -22.607 1.00 70.31 96 PRO A N 1
ATOM 760 C CA . PRO A 1 96 ? 20.586 -4.264 -22.990 1.00 70.31 96 PRO A CA 1
ATOM 761 C C . PRO A 1 96 ? 19.149 -4.414 -22.477 1.00 70.31 96 PRO A C 1
ATOM 763 O O . PRO A 1 96 ? 18.535 -3.420 -22.105 1.00 70.31 96 PRO A O 1
ATOM 766 N N . VAL A 1 97 ? 18.620 -5.643 -22.432 1.00 71.25 97 VAL A N 1
ATOM 767 C CA . VAL A 1 97 ? 17.260 -5.915 -21.943 1.00 71.25 97 VAL A CA 1
ATOM 768 C C . VAL A 1 97 ? 17.166 -5.695 -20.434 1.00 71.25 97 VAL A C 1
ATOM 770 O O . VAL A 1 97 ? 16.250 -5.017 -19.980 1.00 71.25 97 VAL A O 1
ATOM 773 N N . LEU A 1 98 ? 18.129 -6.192 -19.653 1.00 75.88 98 LEU A N 1
ATOM 774 C CA . LEU A 1 98 ? 18.149 -5.973 -18.202 1.00 75.88 98 LEU A CA 1
ATOM 775 C C . LEU A 1 98 ? 18.330 -4.493 -17.839 1.00 75.88 98 LEU A C 1
ATOM 777 O O . LEU A 1 98 ? 17.667 -4.011 -16.925 1.00 75.88 98 LEU A O 1
ATOM 781 N N . LEU A 1 99 ? 19.163 -3.758 -18.584 1.00 78.88 99 LEU A N 1
ATOM 782 C CA . LEU A 1 99 ? 19.314 -2.309 -18.407 1.00 78.88 99 LEU A CA 1
ATOM 783 C C . LEU A 1 99 ? 18.026 -1.549 -18.747 1.00 78.88 99 LEU A C 1
ATOM 785 O O . LEU A 1 99 ? 17.699 -0.571 -18.078 1.00 78.88 99 LEU A O 1
ATOM 789 N N . GLN A 1 100 ? 17.284 -1.995 -19.765 1.00 81.50 100 GLN A N 1
ATOM 790 C CA . GLN A 1 100 ? 15.981 -1.421 -20.096 1.00 81.50 100 GLN A CA 1
ATOM 791 C C . GLN A 1 100 ? 14.968 -1.672 -18.971 1.00 81.50 100 GLN A C 1
ATOM 793 O O . GLN A 1 100 ? 14.314 -0.732 -18.526 1.00 81.50 100 GLN A O 1
ATOM 798 N N . VAL A 1 101 ? 14.898 -2.904 -18.454 1.00 81.75 101 VAL A N 1
ATOM 799 C CA . VAL A 1 101 ? 14.050 -3.264 -17.304 1.00 81.75 101 VAL A CA 1
ATOM 800 C C . VAL A 1 101 ? 14.396 -2.416 -16.080 1.00 81.75 101 VAL A C 1
ATOM 802 O O . VAL A 1 101 ? 13.498 -1.890 -15.424 1.00 81.75 101 VAL A O 1
ATOM 805 N N . GLU A 1 102 ? 15.683 -2.243 -15.775 1.00 86.31 102 GLU A N 1
ATOM 806 C CA . GLU A 1 102 ? 16.147 -1.396 -14.673 1.00 86.31 102 GLU A CA 1
ATOM 807 C C . GLU A 1 102 ? 15.727 0.068 -14.869 1.00 86.31 102 GLU A C 1
ATOM 809 O O . GLU A 1 102 ? 15.181 0.683 -13.949 1.00 86.31 102 GLU A O 1
ATOM 814 N N . ALA A 1 103 ? 15.927 0.618 -16.070 1.00 89.31 103 ALA A N 1
ATOM 815 C CA . ALA A 1 103 ? 15.548 1.989 -16.392 1.00 89.31 103 ALA A CA 1
ATOM 816 C C . ALA A 1 103 ? 14.032 2.204 -16.259 1.00 89.31 103 ALA A C 1
ATOM 818 O O . ALA A 1 103 ? 13.604 3.131 -15.566 1.00 89.31 103 ALA A O 1
ATOM 819 N N . ASP A 1 104 ? 13.216 1.334 -16.855 1.00 88.88 104 ASP A N 1
ATOM 820 C CA . ASP A 1 104 ? 11.753 1.428 -16.802 1.00 88.88 104 ASP A CA 1
ATOM 821 C C . ASP A 1 104 ? 11.232 1.281 -15.369 1.00 88.88 104 ASP A C 1
ATOM 823 O O . ASP A 1 104 ? 10.365 2.052 -14.936 1.00 88.88 104 ASP A O 1
ATOM 827 N N . THR A 1 105 ? 11.827 0.364 -14.598 1.00 89.44 105 THR A N 1
ATOM 828 C CA . THR A 1 105 ? 11.563 0.200 -13.164 1.00 89.44 105 THR A CA 1
ATOM 829 C C . THR A 1 105 ? 11.843 1.493 -12.414 1.00 89.44 105 THR A C 1
ATOM 831 O O . THR A 1 105 ? 10.977 1.982 -11.685 1.00 89.44 105 THR A O 1
ATOM 834 N N . TYR A 1 106 ? 13.027 2.077 -12.612 1.00 93.19 106 TYR A N 1
ATOM 835 C CA . TYR A 1 106 ? 13.427 3.303 -11.937 1.00 93.19 106 TYR A CA 1
ATOM 836 C C . TYR A 1 106 ? 12.486 4.463 -12.265 1.00 93.19 106 TYR A C 1
ATOM 838 O O . TYR A 1 106 ? 11.973 5.108 -11.351 1.00 93.19 106 TYR A O 1
ATOM 846 N N . PHE A 1 107 ? 12.215 4.718 -13.548 1.00 93.00 107 PHE A N 1
ATOM 847 C CA . PHE A 1 107 ? 11.378 5.846 -13.959 1.00 93.00 107 PHE A CA 1
ATOM 848 C C . PHE A 1 107 ? 9.928 5.689 -13.501 1.00 93.00 107 PHE A C 1
ATOM 850 O O . PHE A 1 107 ? 9.342 6.647 -12.990 1.00 93.00 107 PHE A O 1
ATOM 857 N N . CYS A 1 108 ? 9.353 4.490 -13.610 1.00 91.06 108 CYS A N 1
ATOM 858 C CA . CYS A 1 108 ? 7.987 4.242 -13.155 1.00 91.06 108 CYS A CA 1
ATOM 859 C C . CYS A 1 108 ? 7.852 4.326 -11.631 1.00 91.06 108 CYS A C 1
ATOM 861 O O . CYS A 1 108 ? 6.915 4.962 -11.139 1.00 91.06 108 CYS A O 1
ATOM 863 N N . ALA A 1 109 ? 8.787 3.733 -10.884 1.00 90.50 109 ALA A N 1
ATOM 864 C CA . ALA A 1 109 ? 8.802 3.817 -9.428 1.00 90.50 109 ALA A CA 1
ATOM 865 C C . ALA A 1 109 ? 9.003 5.262 -8.961 1.00 90.50 109 ALA A C 1
ATOM 867 O O . ALA A 1 109 ? 8.256 5.742 -8.109 1.00 90.50 109 ALA A O 1
ATOM 868 N N . ALA A 1 110 ? 9.954 5.989 -9.556 1.00 91.31 110 ALA A N 1
ATOM 869 C CA . ALA A 1 110 ? 10.211 7.389 -9.239 1.00 91.31 110 ALA A CA 1
ATOM 870 C C . ALA A 1 110 ? 8.989 8.270 -9.523 1.00 91.31 110 ALA A C 1
ATOM 872 O O . ALA A 1 110 ? 8.646 9.123 -8.703 1.00 91.31 110 ALA A O 1
ATOM 873 N N . GLN A 1 111 ? 8.292 8.039 -10.640 1.00 89.56 111 GLN A N 1
ATOM 874 C CA . GLN A 1 111 ? 7.064 8.757 -10.963 1.00 89.56 111 GLN A CA 1
ATOM 875 C C . GLN A 1 111 ? 5.977 8.500 -9.915 1.00 89.56 111 GLN A C 1
ATOM 877 O O . GLN A 1 111 ? 5.369 9.459 -9.447 1.00 89.56 111 GLN A O 1
ATOM 882 N N . LEU A 1 112 ? 5.751 7.253 -9.491 1.00 88.12 112 LEU A N 1
ATOM 883 C CA . LEU A 1 112 ? 4.764 6.944 -8.450 1.00 88.12 112 LEU A CA 1
ATOM 884 C C . LEU A 1 112 ? 5.163 7.554 -7.095 1.00 88.12 112 LEU A C 1
ATOM 886 O O . LEU A 1 112 ? 4.365 8.228 -6.447 1.00 88.12 112 LEU A O 1
ATOM 890 N N . ILE A 1 113 ? 6.422 7.390 -6.686 1.00 88.50 113 ILE A N 1
ATOM 891 C CA . ILE A 1 113 ? 6.941 7.904 -5.411 1.00 88.50 113 ILE A CA 1
ATOM 892 C C . ILE A 1 113 ? 6.939 9.438 -5.379 1.00 88.50 113 ILE A C 1
ATOM 894 O O . ILE A 1 113 ? 6.719 10.023 -4.318 1.00 88.50 113 ILE A O 1
ATOM 898 N N . SER A 1 114 ? 7.118 10.113 -6.520 1.00 88.69 114 SER A N 1
ATOM 899 C CA . SER A 1 114 ? 7.033 11.578 -6.594 1.00 88.69 114 SER A CA 1
ATOM 900 C C . SER A 1 114 ? 5.658 12.121 -6.194 1.00 88.69 114 SER A C 1
ATOM 902 O O . SER A 1 114 ? 5.567 13.234 -5.681 1.00 88.69 114 SER A O 1
ATOM 904 N N . GLN A 1 115 ? 4.606 11.316 -6.350 1.00 86.81 115 GLN A N 1
ATOM 905 C CA . GLN A 1 115 ? 3.251 11.656 -5.918 1.00 86.81 115 GLN A CA 1
ATOM 906 C C . GLN A 1 115 ? 3.090 11.465 -4.406 1.00 86.81 115 GLN A C 1
ATOM 908 O O . GLN A 1 115 ? 2.276 12.127 -3.777 1.00 86.81 115 GLN A O 1
ATOM 913 N N . LEU A 1 116 ? 3.918 10.611 -3.800 1.00 88.56 116 LEU A N 1
ATOM 914 C CA . LEU A 1 116 ? 3.820 10.170 -2.409 1.00 88.56 116 LEU A CA 1
ATOM 915 C C . LEU A 1 116 ? 4.925 10.736 -1.504 1.00 88.56 116 LEU A C 1
ATOM 917 O O . LEU A 1 116 ? 5.200 10.189 -0.437 1.00 88.56 116 LEU A O 1
ATOM 921 N N . GLN A 1 117 ? 5.589 11.823 -1.911 1.00 89.88 117 GLN A N 1
ATOM 922 C CA . GLN A 1 117 ? 6.777 12.332 -1.210 1.00 89.88 117 GLN A CA 1
ATOM 923 C C . GLN A 1 117 ? 6.535 12.634 0.272 1.00 89.88 117 GLN A C 1
ATOM 925 O O . GLN A 1 117 ? 7.421 12.403 1.096 1.00 89.88 117 GLN A O 1
ATOM 930 N N . ASP A 1 118 ? 5.347 13.120 0.630 1.00 91.69 118 ASP A N 1
ATOM 931 C CA . ASP A 1 118 ? 5.014 13.465 2.013 1.00 91.69 118 ASP A CA 1
ATOM 932 C C . ASP A 1 118 ? 4.966 12.245 2.946 1.00 91.69 118 ASP A C 1
ATOM 934 O O . ASP A 1 118 ? 5.092 12.409 4.163 1.00 91.69 118 ASP A O 1
ATOM 938 N N . ASN A 1 119 ? 4.871 11.024 2.408 1.00 91.06 119 ASN A N 1
ATOM 939 C CA . ASN A 1 119 ? 4.998 9.793 3.193 1.00 91.06 119 ASN A CA 1
ATOM 940 C C . ASN A 1 119 ? 6.449 9.499 3.611 1.00 91.06 119 ASN A C 1
ATOM 942 O O . ASN A 1 119 ? 6.670 8.811 4.608 1.00 91.06 119 ASN A O 1
ATOM 946 N N . TYR A 1 120 ? 7.432 10.035 2.881 1.00 90.50 120 TYR A N 1
ATOM 947 C CA . TYR A 1 120 ? 8.860 9.730 3.053 1.00 90.50 120 TYR A CA 1
ATOM 948 C C . TYR A 1 120 ? 9.681 10.901 3.605 1.00 90.50 120 TYR A C 1
ATOM 950 O O . TYR A 1 120 ? 10.857 10.742 3.930 1.00 90.50 120 TYR A O 1
ATOM 958 N N . ARG A 1 121 ? 9.083 12.091 3.732 1.00 90.94 121 ARG A N 1
ATOM 959 C CA . ARG A 1 121 ? 9.730 13.242 4.377 1.00 90.94 121 ARG A CA 1
ATOM 960 C C . ARG A 1 121 ? 9.924 12.996 5.878 1.00 90.94 121 ARG A C 1
ATOM 962 O O . ARG A 1 121 ? 9.156 12.237 6.472 1.00 90.94 121 ARG A O 1
ATOM 969 N N . PRO A 1 122 ? 10.900 13.658 6.531 1.00 92.81 122 PRO A N 1
ATOM 970 C CA . PRO A 1 122 ? 11.068 13.578 7.977 1.00 92.81 122 PRO A CA 1
ATOM 971 C C . PRO A 1 122 ? 9.764 13.869 8.717 1.00 92.81 122 PRO A C 1
ATOM 973 O O . PRO A 1 122 ? 9.063 14.842 8.439 1.00 92.81 122 PRO A O 1
ATOM 976 N N . GLY A 1 123 ? 9.422 12.983 9.647 1.00 89.81 123 GLY A N 1
ATOM 977 C CA . GLY A 1 123 ? 8.155 13.039 10.356 1.00 89.81 123 GLY A CA 1
ATOM 978 C C . GLY A 1 123 ? 6.944 12.586 9.537 1.00 89.81 123 GLY A C 1
ATOM 979 O O . GLY A 1 123 ? 5.870 12.602 10.097 1.00 89.81 123 GLY A O 1
ATOM 980 N N . GLN A 1 124 ? 7.050 12.177 8.276 1.00 92.44 124 GLN A N 1
ATOM 981 C CA . GLN A 1 124 ? 5.987 11.484 7.525 1.00 92.44 124 GLN A CA 1
ATOM 982 C C . GLN A 1 124 ? 4.590 12.151 7.599 1.00 92.44 124 GLN A C 1
ATOM 984 O O . GLN A 1 124 ? 3.61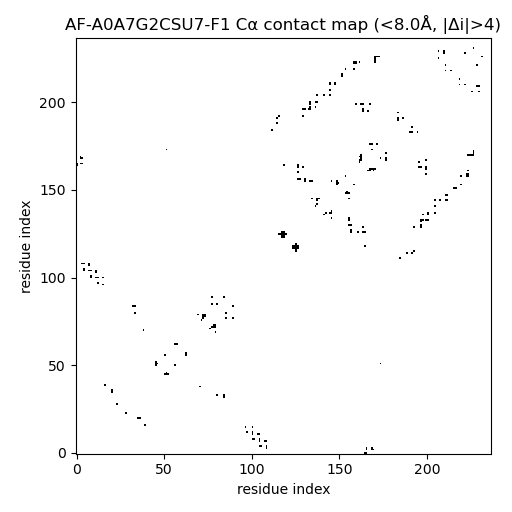0 11.514 8.005 1.00 92.44 124 GLN A O 1
ATOM 989 N N . PRO A 1 125 ? 4.466 13.452 7.261 1.00 93.19 125 PRO A N 1
ATOM 990 C CA . PRO A 1 125 ? 3.188 14.163 7.316 1.00 93.19 125 PRO A CA 1
ATOM 991 C C . PRO A 1 125 ? 2.085 13.506 6.474 1.00 93.19 125 PRO A C 1
ATOM 993 O O . PRO A 1 125 ? 0.934 13.510 6.909 1.00 93.19 125 PRO A O 1
ATOM 996 N N . GLY A 1 126 ? 2.426 12.896 5.334 1.00 92.19 126 GLY A N 1
ATOM 997 C CA . GLY A 1 126 ? 1.463 12.207 4.471 1.00 92.19 126 GLY A CA 1
ATOM 998 C C . GLY A 1 126 ? 0.835 10.981 5.141 1.00 92.19 126 GLY A C 1
ATOM 999 O O . GLY A 1 126 ? -0.385 10.829 5.121 1.00 92.19 126 GLY A O 1
ATOM 1000 N N . VAL A 1 127 ? 1.637 10.175 5.849 1.00 92.88 127 VAL A N 1
ATOM 1001 C CA . VAL A 1 127 ? 1.150 8.992 6.584 1.00 92.88 127 VAL A CA 1
ATOM 1002 C C . VAL A 1 127 ? 0.208 9.405 7.713 1.00 92.88 127 VAL A C 1
ATOM 1004 O O . VAL A 1 127 ? -0.862 8.821 7.874 1.00 92.88 127 VAL A O 1
ATOM 1007 N N . ARG A 1 128 ? 0.554 10.453 8.472 1.00 92.50 128 ARG A N 1
ATOM 1008 C CA . ARG A 1 128 ? -0.327 10.966 9.533 1.00 92.50 128 ARG A CA 1
ATOM 1009 C C . ARG A 1 128 ? -1.639 11.525 8.989 1.00 92.50 128 ARG A C 1
ATOM 1011 O O . ARG A 1 128 ? -2.691 11.254 9.559 1.00 92.50 128 ARG A O 1
ATOM 1018 N N . ALA A 1 129 ? -1.582 12.298 7.903 1.00 92.62 129 ALA A N 1
ATOM 1019 C CA . ALA A 1 129 ? -2.777 12.845 7.267 1.00 92.62 129 ALA A CA 1
ATOM 1020 C C . ALA A 1 129 ? -3.688 11.728 6.732 1.00 92.62 129 ALA A C 1
ATOM 1022 O O . ALA A 1 129 ? -4.901 11.771 6.936 1.00 92.62 129 ALA A O 1
ATOM 1023 N N . ALA A 1 130 ? -3.098 10.698 6.120 1.00 93.19 130 ALA A N 1
ATOM 1024 C CA . ALA A 1 130 ? -3.813 9.509 5.675 1.00 93.19 130 ALA A CA 1
ATOM 1025 C C . ALA A 1 130 ? -4.481 8.771 6.841 1.00 93.19 130 ALA A C 1
ATOM 1027 O O . ALA A 1 130 ? -5.653 8.416 6.755 1.00 93.19 130 ALA A O 1
ATOM 1028 N N . GLY A 1 131 ? -3.769 8.631 7.956 1.00 93.50 131 GLY A N 1
ATOM 1029 C CA . GLY A 1 131 ? -4.302 8.122 9.212 1.00 93.50 131 GLY A CA 1
ATOM 1030 C C . GLY A 1 131 ? -5.560 8.821 9.694 1.00 93.50 131 GLY A C 1
ATOM 1031 O O . GLY A 1 131 ? -6.607 8.196 9.838 1.00 93.50 131 GLY A O 1
ATOM 1032 N N . ALA A 1 132 ? -5.466 10.139 9.867 1.00 93.81 132 ALA A N 1
ATOM 1033 C CA . ALA A 1 132 ? -6.590 10.963 10.299 1.00 93.81 132 ALA A CA 1
ATOM 1034 C C . ALA A 1 132 ? -7.778 10.870 9.326 1.00 93.81 132 ALA A C 1
ATOM 1036 O O . ALA A 1 132 ? -8.937 10.877 9.742 1.00 93.81 132 ALA A O 1
ATOM 1037 N N . LYS A 1 133 ? -7.511 10.750 8.018 1.00 94.12 133 LYS A N 1
ATOM 1038 C CA . LYS A 1 133 ? -8.562 10.552 7.016 1.00 94.12 133 LYS A CA 1
ATOM 1039 C C . LYS A 1 133 ? -9.243 9.193 7.158 1.00 94.12 133 LYS A C 1
ATOM 1041 O O . LYS A 1 133 ? -10.468 9.139 7.076 1.00 94.12 133 LYS A O 1
ATOM 1046 N N . ILE A 1 134 ? -8.485 8.119 7.371 1.00 95.25 134 ILE A N 1
ATOM 1047 C CA . ILE A 1 134 ? -9.044 6.780 7.594 1.00 95.25 134 ILE A CA 1
ATOM 1048 C C . ILE A 1 134 ? -9.882 6.776 8.874 1.00 95.25 134 ILE A C 1
ATOM 1050 O O . ILE A 1 134 ? -11.018 6.315 8.840 1.00 95.25 134 ILE A O 1
ATOM 1054 N N . GLU A 1 135 ? -9.384 7.350 9.970 1.00 94.56 135 GLU A N 1
ATOM 1055 C CA . GLU A 1 135 ? -10.145 7.491 11.218 1.00 94.56 135 GLU A CA 1
ATOM 1056 C C . GLU A 1 135 ? -11.447 8.266 10.998 1.00 94.56 135 GLU A C 1
ATOM 1058 O O . GLU A 1 135 ? -12.516 7.819 11.406 1.00 94.56 135 GLU A O 1
ATOM 1063 N N . TYR A 1 136 ? -11.398 9.378 10.261 1.00 95.25 136 TYR A N 1
ATOM 1064 C CA . TYR A 1 136 ? -12.599 10.116 9.882 1.00 95.25 136 TYR A CA 1
ATOM 1065 C C . TYR A 1 136 ? -13.600 9.246 9.099 1.00 95.25 136 TYR A C 1
ATOM 1067 O O . TYR A 1 136 ? -14.787 9.235 9.429 1.00 95.25 136 TYR A O 1
ATOM 1075 N N . LEU A 1 137 ? -13.145 8.494 8.091 1.00 95.56 137 LEU A N 1
ATOM 1076 C CA . LEU A 1 137 ? -14.004 7.603 7.301 1.00 95.56 137 LEU A CA 1
ATOM 1077 C C . LEU A 1 137 ? -14.623 6.498 8.170 1.00 95.56 137 LEU A C 1
ATOM 1079 O O . LEU A 1 137 ? -15.831 6.271 8.112 1.00 95.56 137 LEU A O 1
ATOM 1083 N N . LEU A 1 138 ? -13.823 5.860 9.026 1.00 95.12 138 LEU A N 1
ATOM 1084 C CA . LEU A 1 138 ? -14.294 4.820 9.937 1.00 95.12 138 LEU A CA 1
ATOM 1085 C C . LEU A 1 138 ? -15.276 5.368 10.975 1.00 95.12 138 LEU A C 1
ATOM 1087 O O . LEU A 1 138 ? -16.254 4.700 11.280 1.00 95.12 138 LEU A O 1
ATOM 1091 N N . SER A 1 139 ? -15.096 6.596 11.467 1.00 95.06 139 SER A N 1
ATOM 1092 C CA . SER A 1 139 ? -16.033 7.202 12.427 1.00 95.06 139 SER A CA 1
ATOM 1093 C C . SER A 1 139 ? -17.443 7.351 11.858 1.00 95.06 139 SER A C 1
ATOM 1095 O O . SER A 1 139 ? -18.423 7.317 12.602 1.00 95.06 139 SER A O 1
ATOM 1097 N N . ARG A 1 140 ? -17.544 7.483 10.531 1.00 95.50 140 ARG A N 1
ATOM 1098 C CA . ARG A 1 140 ? -18.803 7.686 9.821 1.00 95.50 140 ARG A CA 1
ATOM 1099 C C . ARG A 1 140 ? -19.467 6.372 9.413 1.00 95.50 140 ARG A C 1
ATOM 1101 O O . ARG A 1 140 ? -20.675 6.245 9.569 1.00 95.50 140 ARG A O 1
ATOM 1108 N N . GLU A 1 141 ? -18.691 5.408 8.918 1.00 95.00 141 GLU A N 1
ATOM 1109 C CA . GLU A 1 141 ? -19.216 4.152 8.350 1.00 95.00 141 GLU A CA 1
ATOM 1110 C C . GLU A 1 141 ? -19.118 2.946 9.315 1.00 95.00 141 GLU A C 1
ATOM 1112 O O . GLU A 1 141 ? -19.853 1.960 9.196 1.00 95.00 141 GLU A O 1
ATOM 1117 N N . ALA A 1 142 ? -18.185 2.980 10.269 1.00 94.12 142 ALA A N 1
ATOM 1118 C CA . ALA A 1 142 ? -17.837 1.856 11.143 1.00 94.12 142 ALA A CA 1
ATOM 1119 C C . ALA A 1 142 ? -17.335 2.297 12.540 1.00 94.12 142 ALA A C 1
ATOM 1121 O O . ALA A 1 142 ? -16.228 1.922 12.947 1.00 94.12 142 ALA A O 1
ATOM 1122 N N . PRO A 1 143 ? -18.113 3.094 13.301 1.00 94.00 143 PRO A N 1
ATOM 1123 C CA . PRO A 1 143 ? -17.674 3.625 14.597 1.00 94.00 143 PRO A CA 1
ATOM 1124 C C . PRO A 1 143 ? -17.385 2.530 15.639 1.00 94.00 143 PRO A C 1
ATOM 1126 O O . PRO A 1 143 ? -16.582 2.728 16.550 1.00 94.00 143 PRO A O 1
ATOM 1129 N N . ASP A 1 144 ? -18.004 1.357 15.496 1.00 92.62 144 ASP A N 1
ATOM 1130 C CA . ASP A 1 144 ? -17.739 0.159 16.293 1.00 92.62 144 ASP A CA 1
ATOM 1131 C C . ASP A 1 144 ? -16.289 -0.333 16.165 1.00 92.62 144 ASP A C 1
ATOM 1133 O O . ASP A 1 144 ? -15.702 -0.763 17.160 1.00 92.62 144 ASP A O 1
ATOM 1137 N N . LEU A 1 145 ? -15.689 -0.221 14.975 1.00 91.81 145 LEU A N 1
ATOM 1138 C CA . LEU A 1 145 ? -14.302 -0.628 14.742 1.00 91.81 145 LEU A CA 1
ATOM 1139 C C . LEU A 1 145 ? -13.307 0.321 15.396 1.00 91.81 145 LEU A C 1
ATOM 1141 O O . LEU A 1 145 ? -12.356 -0.146 16.019 1.00 91.81 145 LEU A O 1
ATOM 1145 N N . LEU A 1 146 ? -13.546 1.633 15.316 1.00 91.44 146 LEU A N 1
ATOM 1146 C CA . LEU A 1 146 ? -12.704 2.613 16.004 1.00 91.44 146 LEU A CA 1
ATOM 1147 C C . LEU A 1 146 ? -12.721 2.397 17.507 1.00 91.44 146 LEU A C 1
ATOM 1149 O O . LEU A 1 146 ? -11.663 2.273 18.114 1.00 91.44 146 LEU A O 1
ATOM 1153 N N . LYS A 1 147 ? -13.917 2.255 18.085 1.00 91.25 147 LYS A N 1
ATOM 1154 C CA . LYS A 1 147 ? -14.059 1.981 19.512 1.00 91.25 147 LYS A CA 1
ATOM 1155 C C . LYS A 1 147 ? -13.295 0.718 19.912 1.00 91.25 147 LYS A C 1
ATOM 1157 O O . LYS A 1 147 ? -12.623 0.703 20.937 1.00 91.25 147 LYS A O 1
ATOM 1162 N N . ARG A 1 148 ? -13.356 -0.335 19.090 1.00 89.44 148 ARG A N 1
ATOM 1163 C CA . ARG A 1 148 ? -12.611 -1.573 19.339 1.00 89.44 148 ARG A CA 1
ATOM 1164 C C . ARG A 1 148 ? -11.097 -1.361 19.278 1.00 89.44 148 ARG A C 1
ATOM 1166 O O . ARG A 1 148 ? -10.384 -1.947 20.084 1.00 89.44 148 ARG A O 1
ATOM 1173 N N . CYS A 1 149 ? -10.594 -0.557 18.348 1.00 87.38 149 CYS A N 1
ATOM 1174 C CA . CYS A 1 149 ? -9.174 -0.205 18.290 1.00 87.38 149 CYS A CA 1
ATOM 1175 C C . CYS A 1 149 ? -8.747 0.610 19.526 1.00 87.38 149 CYS A C 1
ATOM 1177 O O . CYS A 1 149 ? -7.763 0.257 20.176 1.00 87.38 149 CYS A O 1
ATOM 1179 N N . GLU A 1 150 ? -9.536 1.615 19.915 1.00 88.44 150 GLU A N 1
ATOM 1180 C CA . GLU A 1 150 ? -9.299 2.462 21.093 1.00 88.44 150 GLU A CA 1
ATOM 1181 C C . GLU A 1 150 ? -9.292 1.665 22.406 1.00 88.44 150 GLU A C 1
ATOM 1183 O O . GLU A 1 150 ? -8.393 1.842 23.227 1.00 88.44 150 GLU A O 1
ATOM 1188 N N . GLU A 1 151 ? -10.241 0.739 22.593 1.00 88.75 151 GLU A N 1
ATOM 1189 C CA . GLU A 1 151 ? -10.301 -0.165 23.756 1.00 88.75 151 GLU A CA 1
ATOM 1190 C C . GLU A 1 151 ? -9.024 -1.006 23.914 1.00 88.75 151 GLU A C 1
ATOM 1192 O O . GLU A 1 151 ? -8.659 -1.382 25.028 1.00 88.75 151 GLU A O 1
ATOM 1197 N N . ASN A 1 152 ? -8.332 -1.274 22.806 1.00 85.00 152 ASN A N 1
ATOM 1198 C CA . ASN A 1 152 ? -7.087 -2.036 22.769 1.00 85.00 152 ASN A CA 1
ATOM 1199 C C . ASN A 1 152 ? -5.836 -1.144 22.774 1.00 85.00 152 ASN A C 1
ATOM 1201 O O . ASN A 1 152 ? -4.726 -1.656 22.641 1.00 85.00 152 ASN A O 1
ATOM 1205 N N . GLY A 1 153 ? -6.001 0.176 22.913 1.00 85.25 153 GLY A N 1
ATOM 1206 C CA . GLY A 1 153 ? -4.904 1.142 22.861 1.00 85.25 153 GLY A CA 1
ATOM 1207 C C . GLY A 1 153 ? -4.208 1.202 21.500 1.00 85.25 153 GLY A C 1
ATOM 1208 O O . GLY A 1 153 ? -3.034 1.559 21.441 1.00 85.25 153 GLY A O 1
ATOM 1209 N N . LEU A 1 154 ? -4.901 0.821 20.423 1.00 87.31 154 LEU A N 1
ATOM 1210 C CA . LEU A 1 154 ? -4.354 0.773 19.073 1.00 87.31 154 LEU A CA 1
ATOM 1211 C C . LEU A 1 154 ? -4.843 1.969 18.253 1.00 87.31 154 LEU A C 1
ATOM 1213 O O . LEU A 1 154 ? -6.033 2.073 17.960 1.00 87.31 154 LEU A O 1
ATOM 1217 N N . GLY A 1 155 ? -3.923 2.839 17.832 1.00 86.06 155 GLY A N 1
ATOM 1218 C CA . GLY A 1 155 ? -4.212 3.835 16.805 1.00 86.06 155 GLY A CA 1
ATOM 1219 C C . GLY A 1 155 ? -4.397 3.163 15.444 1.00 86.06 155 GLY A C 1
ATOM 1220 O O . GLY A 1 155 ? -3.697 2.203 15.112 1.00 86.06 155 GLY A O 1
ATOM 1221 N N . VAL A 1 156 ? -5.314 3.667 14.614 1.00 82.38 156 VAL A N 1
ATOM 1222 C CA . VAL A 1 156 ? -5.569 3.072 13.287 1.00 82.38 156 VAL A CA 1
ATOM 1223 C C . VAL A 1 156 ? -4.310 3.112 12.416 1.00 82.38 156 VAL A C 1
ATOM 1225 O O . VAL A 1 156 ? -4.007 2.148 11.711 1.00 82.38 156 VAL A O 1
ATOM 1228 N N . VAL A 1 157 ? -3.536 4.196 12.519 1.00 86.62 157 VAL A N 1
ATOM 1229 C CA . VAL A 1 157 ? -2.242 4.344 11.834 1.00 86.62 157 VAL A CA 1
ATOM 1230 C C . VAL A 1 157 ? -1.243 3.288 12.273 1.00 86.62 157 VAL A C 1
ATOM 1232 O O . VAL A 1 157 ? -0.547 2.740 11.426 1.00 86.62 157 VAL A O 1
ATOM 1235 N N . ASP A 1 158 ? -1.186 2.966 13.563 1.00 85.56 158 ASP A N 1
ATOM 1236 C CA . ASP A 1 158 ? -0.230 1.989 14.088 1.00 85.56 158 ASP A CA 1
ATOM 1237 C C . ASP A 1 158 ? -0.518 0.583 13.544 1.00 85.56 158 ASP A C 1
ATOM 1239 O O . ASP A 1 158 ? 0.403 -0.190 13.279 1.00 85.56 158 ASP A O 1
ATOM 1243 N N . GLY A 1 159 ? -1.798 0.270 13.319 1.00 83.50 159 GLY A N 1
ATOM 1244 C CA . GLY A 1 159 ? -2.229 -0.976 12.687 1.00 83.50 159 GLY A CA 1
ATOM 1245 C C . GLY A 1 159 ? -2.004 -1.026 11.172 1.00 83.50 159 GLY A C 1
ATOM 1246 O O . GLY A 1 159 ? -1.799 -2.108 10.634 1.00 83.50 159 GLY A O 1
ATOM 1247 N N . CYS A 1 160 ? -2.014 0.124 10.491 1.00 87.44 160 CYS A N 1
ATOM 1248 C CA . CYS A 1 160 ? -2.019 0.207 9.023 1.00 87.44 160 CYS A CA 1
ATOM 1249 C C . CYS A 1 160 ? -0.813 0.973 8.448 1.00 87.44 160 CYS A C 1
ATOM 1251 O O . CYS A 1 160 ? -0.826 1.388 7.290 1.00 87.44 160 CYS A O 1
ATOM 1253 N N . PHE A 1 161 ? 0.245 1.192 9.232 1.00 89.62 161 PHE A N 1
ATOM 1254 C CA . PHE A 1 161 ? 1.405 1.981 8.803 1.00 89.62 161 PHE A CA 1
ATOM 1255 C C . PHE A 1 161 ? 2.046 1.407 7.533 1.00 89.62 161 PHE A C 1
ATOM 1257 O O . PHE A 1 161 ? 2.324 2.135 6.581 1.00 89.62 161 PHE A O 1
ATOM 1264 N N . GLN A 1 162 ? 2.238 0.086 7.500 1.00 89.06 162 GLN A N 1
ATOM 1265 C CA . GLN A 1 162 ? 2.802 -0.610 6.341 1.00 89.06 162 GLN A CA 1
ATOM 1266 C C . GLN A 1 162 ? 1.880 -0.529 5.122 1.00 89.06 162 GLN A C 1
ATOM 1268 O O . GLN A 1 162 ? 2.371 -0.432 3.999 1.00 89.06 162 GLN A O 1
ATOM 1273 N N . TRP A 1 163 ? 0.564 -0.474 5.335 1.00 92.69 163 TRP A N 1
ATOM 1274 C CA . TRP A 1 163 ? -0.418 -0.351 4.262 1.00 92.69 163 TRP A CA 1
ATOM 1275 C C . TRP A 1 163 ? -0.233 0.978 3.534 1.00 92.69 163 TRP A C 1
ATOM 1277 O O . TRP A 1 163 ? -0.106 0.992 2.313 1.00 92.69 163 TRP A O 1
ATOM 1287 N N . LEU A 1 164 ? -0.112 2.060 4.312 1.00 91.44 164 LEU A N 1
ATOM 1288 C CA . LEU A 1 164 ? 0.098 3.428 3.835 1.00 91.44 164 LEU A CA 1
ATOM 1289 C C . LEU A 1 164 ? 1.478 3.639 3.203 1.00 91.44 164 LEU A C 1
ATOM 1291 O O . LEU A 1 164 ? 1.624 4.385 2.235 1.00 91.44 164 LEU A O 1
ATOM 1295 N N . HIS A 1 165 ? 2.503 3.000 3.763 1.00 88.81 165 HIS A N 1
ATOM 1296 C CA . HIS A 1 165 ? 3.885 3.179 3.328 1.00 88.81 165 HIS A CA 1
ATOM 1297 C C . HIS A 1 165 ? 4.239 2.336 2.095 1.00 88.81 165 HIS A C 1
ATOM 1299 O O . HIS A 1 165 ? 5.019 2.775 1.252 1.00 88.81 165 HIS A O 1
ATOM 1305 N N . CYS A 1 166 ? 3.671 1.136 1.978 1.00 89.25 166 CYS A N 1
ATOM 1306 C CA . CYS A 1 166 ? 3.957 0.197 0.892 1.00 89.25 166 CYS A CA 1
ATOM 1307 C C . CYS A 1 166 ? 2.771 0.016 -0.065 1.00 89.25 166 CYS A C 1
ATOM 1309 O O . CYS A 1 166 ? 2.763 -0.935 -0.838 1.00 89.25 166 CYS A O 1
ATOM 1311 N N . LEU A 1 167 ? 1.776 0.909 -0.031 1.00 90.81 167 LEU A N 1
ATOM 1312 C CA . LEU A 1 167 ? 0.615 0.894 -0.927 1.00 90.81 167 LEU A CA 1
ATOM 1313 C C . LEU A 1 167 ? -0.109 -0.461 -0.976 1.00 90.81 167 LEU A C 1
ATOM 1315 O O . LEU A 1 167 ? -0.467 -0.939 -2.052 1.00 90.81 167 LEU A O 1
ATOM 1319 N N . LEU A 1 168 ? -0.286 -1.084 0.193 1.00 90.12 168 LEU A N 1
ATOM 1320 C CA . LEU A 1 168 ? -0.876 -2.419 0.370 1.00 90.12 168 LEU A CA 1
ATOM 1321 C C . LEU A 1 168 ? -0.147 -3.577 -0.347 1.00 90.12 168 LEU A C 1
ATOM 1323 O O . LEU A 1 168 ? -0.639 -4.701 -0.295 1.00 90.12 168 LEU A O 1
ATOM 1327 N N . LEU A 1 169 ? 1.038 -3.367 -0.939 1.00 86.25 169 LEU A N 1
ATOM 1328 C CA . LEU A 1 169 ? 1.778 -4.416 -1.663 1.00 86.25 169 LEU A CA 1
ATOM 1329 C C . LEU A 1 169 ? 2.081 -5.657 -0.822 1.00 86.25 169 LEU A C 1
ATOM 1331 O O . LEU A 1 169 ? 2.144 -6.759 -1.353 1.00 86.25 169 LEU A O 1
ATOM 1335 N N . ARG A 1 170 ? 2.295 -5.471 0.483 1.00 84.50 170 ARG A N 1
ATOM 1336 C CA . ARG A 1 170 ? 2.587 -6.565 1.419 1.00 84.50 170 ARG A CA 1
ATOM 1337 C C . ARG A 1 170 ? 1.339 -7.295 1.899 1.00 84.50 170 ARG A C 1
ATOM 1339 O O . ARG A 1 170 ? 1.435 -8.391 2.435 1.00 84.50 170 ARG A O 1
ATOM 1346 N N . GLU A 1 171 ? 0.187 -6.665 1.716 1.00 84.62 171 GLU A N 1
ATOM 1347 C CA . GLU A 1 171 ? -1.072 -7.095 2.304 1.00 84.62 171 GLU A CA 1
ATOM 1348 C C . GLU A 1 171 ? -2.005 -7.710 1.280 1.00 84.62 171 GLU A C 1
ATOM 1350 O O . GLU A 1 171 ? -2.875 -8.477 1.660 1.00 84.62 171 GLU A O 1
ATOM 1355 N N . LEU A 1 172 ? -1.856 -7.370 0.001 1.00 81.31 172 LEU A N 1
ATOM 1356 C CA . LEU A 1 172 ? -2.669 -7.883 -1.091 1.00 81.31 172 LEU A CA 1
ATOM 1357 C C . LEU A 1 172 ? -1.844 -8.820 -1.984 1.00 81.31 172 LEU A C 1
ATOM 1359 O O . LEU A 1 172 ? -0.656 -8.582 -2.205 1.00 81.31 172 LEU A O 1
ATOM 1363 N N . PRO A 1 173 ? -2.465 -9.862 -2.562 1.00 76.81 173 PRO A N 1
ATOM 1364 C CA . PRO A 1 173 ? -1.824 -10.702 -3.559 1.00 76.81 173 PRO A CA 1
ATOM 1365 C C . PRO A 1 173 ? -1.517 -9.860 -4.799 1.00 76.81 173 PRO A C 1
ATOM 1367 O O . PRO A 1 173 ? -2.242 -8.912 -5.123 1.00 76.81 173 PRO A O 1
ATOM 1370 N N . LEU A 1 174 ? -0.477 -10.246 -5.535 1.00 73.88 174 LEU A N 1
ATOM 1371 C CA . LEU A 1 174 ? 0.005 -9.483 -6.686 1.00 73.88 174 LEU A CA 1
ATOM 1372 C C . LEU A 1 174 ? -1.096 -9.113 -7.702 1.00 73.88 174 LEU A C 1
ATOM 1374 O O . LEU A 1 174 ? -1.105 -7.956 -8.109 1.00 73.88 174 LEU A O 1
ATOM 1378 N N . PRO A 1 175 ? -2.062 -9.984 -8.075 1.00 75.31 175 PRO A N 1
ATOM 1379 C CA . PRO A 1 175 ? -3.115 -9.603 -9.019 1.00 75.31 175 PRO A CA 1
ATOM 1380 C C . PRO A 1 175 ? -3.982 -8.434 -8.534 1.00 75.31 175 PRO A C 1
ATOM 1382 O O . PRO A 1 175 ? -4.298 -7.536 -9.310 1.00 75.31 175 PRO A O 1
ATOM 1385 N N . LEU A 1 176 ? -4.340 -8.407 -7.245 1.00 79.19 176 LEU A N 1
ATOM 1386 C CA . LEU A 1 176 ? -5.116 -7.301 -6.673 1.00 79.19 176 LEU A CA 1
ATOM 1387 C C . LEU A 1 176 ? -4.258 -6.045 -6.523 1.00 79.19 176 LEU A C 1
ATOM 1389 O O . LEU A 1 176 ? -4.737 -4.942 -6.783 1.00 79.19 176 LEU A O 1
ATOM 1393 N N . SER A 1 177 ? -2.988 -6.216 -6.156 1.00 83.12 177 SER A N 1
ATOM 1394 C CA . SER A 1 177 ? -2.010 -5.130 -6.111 1.00 83.12 177 SER A CA 1
ATOM 1395 C C . SER A 1 177 ? -1.838 -4.470 -7.482 1.00 83.12 177 SER A C 1
ATOM 1397 O O . SER A 1 177 ? -1.882 -3.249 -7.567 1.00 83.12 177 SER A O 1
ATOM 1399 N N . LEU A 1 178 ? -1.730 -5.252 -8.561 1.00 80.81 178 LEU A N 1
ATOM 1400 C CA . LEU A 1 178 ? -1.633 -4.750 -9.936 1.00 80.81 178 LEU A CA 1
ATOM 1401 C C . LEU A 1 178 ? -2.875 -3.945 -10.336 1.00 80.81 178 LEU A C 1
ATOM 1403 O O . LEU A 1 178 ? -2.737 -2.809 -10.776 1.00 80.81 178 LEU A O 1
ATOM 1407 N N . LEU A 1 179 ? -4.083 -4.471 -10.096 1.00 84.00 179 LEU A N 1
ATOM 1408 C CA . LEU A 1 179 ? -5.337 -3.761 -10.399 1.00 84.00 179 LEU A CA 1
ATOM 1409 C C . LEU A 1 179 ? -5.460 -2.432 -9.640 1.00 84.00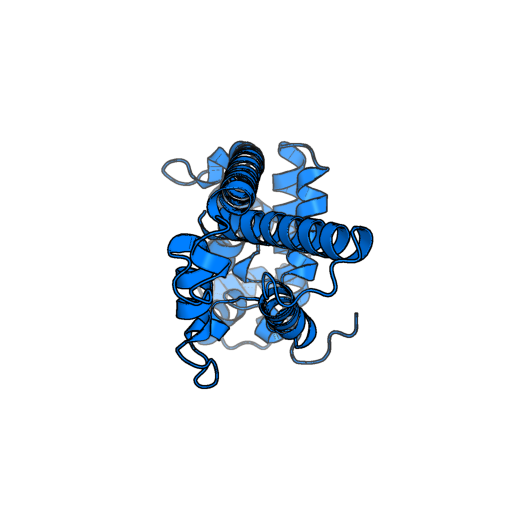 179 LEU A C 1
ATOM 1411 O O . LEU A 1 179 ? -5.890 -1.406 -10.179 1.00 84.00 179 LEU A O 1
ATOM 1415 N N . LEU A 1 180 ? -5.071 -2.442 -8.367 1.00 85.75 180 LEU A N 1
ATOM 1416 C CA . LEU A 1 180 ? -5.046 -1.241 -7.546 1.00 85.75 180 LEU A CA 1
ATOM 1417 C C . LEU A 1 180 ? -4.037 -0.220 -8.090 1.00 85.75 180 LEU A C 1
ATOM 1419 O O . LEU A 1 180 ? -4.314 0.978 -8.136 1.00 85.75 180 LEU A O 1
ATOM 1423 N N . TRP A 1 181 ? -2.883 -0.692 -8.544 1.00 87.00 181 TRP A N 1
ATOM 1424 C CA . TRP A 1 181 ? -1.815 0.149 -9.065 1.00 87.00 181 TRP A CA 1
ATOM 1425 C C . TRP A 1 181 ? -2.098 0.704 -10.461 1.00 87.00 181 TRP A C 1
ATOM 1427 O O . TRP A 1 181 ? -1.726 1.847 -10.727 1.00 87.00 181 TRP A O 1
ATOM 1437 N N . ASP A 1 182 ? -2.827 -0.019 -11.309 1.00 86.25 182 ASP A N 1
ATOM 1438 C CA . ASP A 1 182 ? -3.368 0.513 -12.566 1.00 86.25 182 ASP A CA 1
ATOM 1439 C C . ASP A 1 182 ? -4.282 1.712 -12.295 1.00 86.25 182 ASP A C 1
ATOM 1441 O O . ASP A 1 182 ? -4.199 2.746 -12.963 1.00 86.25 182 ASP A O 1
ATOM 1445 N N . THR A 1 183 ? -5.093 1.615 -11.237 1.00 87.56 183 THR A N 1
ATOM 1446 C CA . THR A 1 183 ? -5.941 2.722 -10.784 1.00 87.56 183 THR A CA 1
ATOM 1447 C C . THR A 1 183 ? -5.096 3.905 -10.302 1.00 87.56 183 THR A C 1
ATOM 1449 O O . THR A 1 183 ? -5.397 5.046 -10.647 1.00 87.56 183 THR A O 1
ATOM 1452 N N . TYR A 1 184 ? -4.005 3.663 -9.564 1.00 89.25 184 TYR A N 1
ATOM 1453 C CA . TYR A 1 184 ? -3.084 4.732 -9.154 1.00 89.25 184 TYR A CA 1
ATOM 1454 C C . TYR A 1 184 ? -2.391 5.402 -10.335 1.00 89.25 184 TYR A C 1
ATOM 1456 O O . TYR A 1 184 ? -2.244 6.620 -10.340 1.00 89.25 184 TYR A O 1
ATOM 1464 N N . LYS A 1 185 ? -1.987 4.637 -11.351 1.00 83.94 185 LYS A N 1
ATOM 1465 C CA . LYS A 1 185 ? -1.356 5.194 -12.551 1.00 83.94 185 LYS A CA 1
ATOM 1466 C C . LYS A 1 185 ? -2.314 6.032 -13.393 1.00 83.94 185 LYS A C 1
ATOM 1468 O O . LYS A 1 185 ? -1.872 6.995 -14.014 1.00 83.94 185 LYS A O 1
ATOM 1473 N N . ALA A 1 186 ? -3.595 5.676 -13.422 1.00 87.00 186 ALA A N 1
ATOM 1474 C CA . ALA A 1 186 ? -4.619 6.430 -14.139 1.00 87.00 186 ALA A CA 1
ATOM 1475 C C . ALA A 1 186 ? -5.087 7.696 -13.392 1.00 87.00 186 ALA A C 1
ATOM 1477 O O . ALA A 1 186 ? -5.725 8.561 -13.993 1.00 87.00 186 ALA A O 1
ATOM 1478 N N . ALA A 1 187 ? -4.799 7.798 -12.094 1.00 83.62 187 ALA A N 1
ATOM 1479 C CA . ALA A 1 187 ? -5.273 8.863 -11.220 1.00 83.62 187 ALA A CA 1
ATOM 1480 C C . ALA A 1 187 ? -4.353 10.100 -11.215 1.00 83.62 187 ALA A C 1
ATOM 1482 O O . ALA A 1 187 ? -3.168 10.032 -11.542 1.00 83.62 187 ALA A O 1
ATOM 1483 N N . SER A 1 188 ? -4.902 11.253 -10.813 1.00 82.00 188 SER A N 1
ATOM 1484 C CA . SER A 1 188 ? -4.096 12.435 -10.488 1.00 82.00 188 SER A CA 1
ATOM 1485 C C . SER A 1 188 ? -3.404 12.279 -9.124 1.00 82.00 188 SER A C 1
ATOM 1487 O O . SER A 1 188 ? -3.779 11.427 -8.323 1.00 82.00 188 SER A O 1
ATOM 1489 N N . VAL A 1 189 ? -2.424 13.137 -8.817 1.00 74.31 189 VAL A N 1
ATOM 1490 C CA . VAL A 1 189 ? -1.654 13.074 -7.556 1.00 74.31 189 VAL A CA 1
ATOM 1491 C C . VAL A 1 189 ? -2.549 13.125 -6.313 1.00 74.31 189 VAL A C 1
ATOM 1493 O O . VAL A 1 189 ? -2.378 12.331 -5.389 1.00 74.31 189 VAL A O 1
ATOM 1496 N N . GLU A 1 190 ? -3.510 14.052 -6.280 1.00 74.38 190 GLU A N 1
ATOM 1497 C CA . GLU A 1 190 ? -4.447 14.179 -5.155 1.00 74.38 190 GLU A CA 1
ATOM 1498 C C . GLU A 1 190 ? -5.386 12.969 -5.076 1.00 74.38 190 GLU A C 1
ATOM 1500 O O . GLU A 1 190 ? -5.719 12.494 -3.986 1.00 74.38 190 GLU A O 1
ATOM 1505 N N . ASP A 1 191 ? -5.760 12.420 -6.231 1.00 84.44 191 ASP A N 1
ATOM 1506 C CA . ASP A 1 191 ? -6.625 11.251 -6.312 1.00 84.44 191 ASP A CA 1
ATOM 1507 C C . ASP A 1 191 ? -5.921 9.984 -5.821 1.00 84.44 191 ASP A C 1
ATOM 1509 O O . ASP A 1 191 ? -6.561 9.190 -5.139 1.00 84.44 191 ASP A O 1
ATOM 1513 N N . VAL A 1 192 ? -4.615 9.799 -6.060 1.00 86.56 192 VAL A N 1
ATOM 1514 C CA . VAL A 1 192 ? -3.875 8.619 -5.568 1.00 86.56 192 VAL A CA 1
ATOM 1515 C C . VAL A 1 192 ? -3.966 8.503 -4.046 1.00 86.56 192 VAL A C 1
ATOM 1517 O O . VAL A 1 192 ? -4.296 7.430 -3.535 1.00 86.56 192 VAL A O 1
ATOM 1520 N N . TYR A 1 193 ? -3.743 9.597 -3.309 1.00 87.81 193 TYR A N 1
ATOM 1521 C CA . TYR A 1 193 ? -3.886 9.588 -1.849 1.00 87.81 193 TYR A CA 1
ATOM 1522 C C . TYR A 1 193 ? -5.312 9.260 -1.418 1.00 87.81 193 TYR A C 1
ATOM 1524 O O . TYR A 1 193 ? -5.505 8.412 -0.546 1.00 87.81 193 TYR A O 1
ATOM 1532 N N . ASN A 1 194 ? -6.303 9.909 -2.033 1.00 89.56 194 ASN A N 1
ATOM 1533 C CA . ASN A 1 194 ? -7.706 9.706 -1.691 1.00 89.56 194 ASN A CA 1
ATOM 1534 C C . ASN A 1 194 ? -8.147 8.263 -1.965 1.00 89.56 194 ASN A C 1
ATOM 1536 O O . ASN A 1 194 ? -8.750 7.631 -1.100 1.00 89.56 194 ASN A O 1
ATOM 1540 N N . ILE A 1 195 ? -7.806 7.719 -3.136 1.00 91.56 195 ILE A N 1
ATOM 1541 C CA . ILE A 1 195 ? -8.099 6.335 -3.515 1.00 91.56 195 ILE A CA 1
ATOM 1542 C C . ILE A 1 195 ? -7.415 5.392 -2.529 1.00 91.56 195 ILE A C 1
ATOM 1544 O O . ILE A 1 195 ? -8.071 4.515 -1.976 1.00 91.56 195 ILE A O 1
ATOM 1548 N N . HIS A 1 196 ? -6.124 5.582 -2.250 1.00 92.94 196 HIS A N 1
ATOM 1549 C CA . HIS A 1 196 ? -5.388 4.701 -1.348 1.00 92.94 196 HIS A CA 1
ATOM 1550 C C . HIS A 1 196 ? -5.950 4.703 0.083 1.00 92.94 196 HIS A C 1
ATOM 1552 O O . HIS A 1 196 ? -6.157 3.640 0.669 1.00 92.94 196 HIS A O 1
ATOM 1558 N N . GLN A 1 197 ? -6.275 5.878 0.628 1.00 92.50 197 GLN A N 1
ATOM 1559 C CA . GLN A 1 197 ? -6.899 6.019 1.949 1.00 92.50 197 GLN A CA 1
ATOM 1560 C C . GLN A 1 197 ? -8.284 5.364 1.998 1.00 92.50 197 GLN A C 1
ATOM 1562 O O . GLN A 1 197 ? -8.595 4.654 2.955 1.00 92.50 197 GLN A O 1
ATOM 1567 N N . CYS A 1 198 ? -9.100 5.556 0.957 1.00 93.00 198 CYS A N 1
ATOM 1568 C CA . CYS A 1 198 ? -10.404 4.908 0.833 1.00 93.00 198 CYS A CA 1
ATOM 1569 C C . CYS A 1 198 ? -10.276 3.383 0.749 1.00 93.00 198 CYS A C 1
ATOM 1571 O O . CYS A 1 198 ? -11.033 2.686 1.416 1.00 93.00 198 CYS A O 1
ATOM 1573 N N . MET A 1 199 ? -9.304 2.861 -0.004 1.00 93.75 199 MET A N 1
ATOM 1574 C CA . MET A 1 199 ? -9.056 1.419 -0.107 1.00 93.75 199 MET A CA 1
ATOM 1575 C C . MET A 1 199 ? -8.590 0.819 1.223 1.00 93.75 199 MET A C 1
ATOM 1577 O O . MET A 1 199 ? -9.076 -0.240 1.610 1.00 93.75 199 MET A O 1
ATOM 1581 N N . CYS A 1 200 ? -7.724 1.511 1.971 1.00 93.94 200 CYS A N 1
ATOM 1582 C CA . CYS A 1 200 ? -7.337 1.086 3.319 1.00 93.94 200 CYS A CA 1
ATOM 1583 C C . CYS A 1 200 ? -8.541 1.068 4.275 1.00 93.94 200 CYS A C 1
ATOM 1585 O O . CYS A 1 200 ? -8.744 0.090 4.992 1.00 93.94 200 CYS A O 1
ATOM 1587 N N . ALA A 1 201 ? -9.370 2.118 4.268 1.00 93.69 201 ALA A N 1
ATOM 1588 C CA . ALA A 1 201 ? -10.576 2.172 5.092 1.00 93.69 201 ALA A CA 1
ATOM 1589 C C . ALA A 1 201 ? -11.578 1.066 4.716 1.00 93.69 201 ALA A C 1
ATOM 1591 O O . ALA A 1 201 ? -12.113 0.399 5.599 1.00 93.69 201 ALA A O 1
ATOM 1592 N N . ALA A 1 202 ? -11.790 0.834 3.418 1.00 93.00 202 ALA A N 1
ATOM 1593 C CA . ALA A 1 202 ? -12.637 -0.245 2.920 1.00 93.00 202 ALA A CA 1
ATOM 1594 C C . ALA A 1 202 ? -12.119 -1.616 3.373 1.00 93.00 202 ALA A C 1
ATOM 1596 O O . ALA A 1 202 ? -12.901 -2.416 3.873 1.00 93.00 202 ALA A O 1
ATOM 1597 N N . LEU A 1 203 ? -10.805 -1.858 3.303 1.00 91.50 203 LEU A N 1
ATOM 1598 C CA . LEU A 1 203 ? -10.200 -3.101 3.781 1.00 91.50 203 LEU A CA 1
ATOM 1599 C C . LEU A 1 203 ? -10.433 -3.314 5.287 1.00 91.50 203 LEU A C 1
ATOM 1601 O O . LEU A 1 203 ? -10.786 -4.414 5.699 1.00 91.50 203 LEU A O 1
ATOM 1605 N N . ILE A 1 204 ? -10.320 -2.270 6.117 1.00 91.50 204 ILE A N 1
ATOM 1606 C CA . ILE A 1 204 ? -10.641 -2.358 7.556 1.00 91.50 204 ILE A CA 1
ATOM 1607 C C . ILE A 1 204 ? -12.119 -2.716 7.770 1.00 91.50 204 ILE A C 1
ATOM 1609 O O . ILE A 1 204 ? -12.438 -3.553 8.616 1.00 91.50 204 ILE A O 1
ATOM 1613 N N . ILE A 1 205 ? -13.024 -2.099 7.005 1.00 91.56 205 ILE A N 1
ATOM 1614 C CA . ILE A 1 205 ? -14.466 -2.366 7.085 1.00 91.56 205 ILE A CA 1
ATOM 1615 C C . ILE A 1 205 ? -14.784 -3.800 6.651 1.00 91.56 205 ILE A C 1
ATOM 1617 O O . ILE A 1 205 ? -15.588 -4.460 7.306 1.00 91.56 205 ILE A O 1
ATOM 1621 N N . GLU A 1 206 ? -14.134 -4.308 5.607 1.00 89.88 206 GLU A N 1
ATOM 1622 C CA . GLU A 1 206 ? -14.274 -5.701 5.175 1.00 89.88 206 GLU A CA 1
ATOM 1623 C C . GLU A 1 206 ? -13.797 -6.681 6.253 1.00 89.88 206 GLU A C 1
ATOM 1625 O O . GLU A 1 206 ? -14.425 -7.708 6.504 1.00 89.88 206 GLU A O 1
ATOM 1630 N N . LEU A 1 207 ? -12.745 -6.333 6.995 1.00 88.69 207 LEU A N 1
ATOM 1631 C CA . LEU A 1 207 ? -12.253 -7.132 8.119 1.00 88.69 207 LEU A CA 1
ATOM 1632 C C . LEU A 1 207 ? -13.125 -7.033 9.379 1.00 88.69 207 LEU A C 1
ATOM 1634 O O . LEU A 1 207 ? -12.827 -7.712 10.365 1.00 88.69 207 LEU A O 1
ATOM 1638 N N . ARG A 1 208 ? -14.213 -6.247 9.378 1.00 90.44 208 ARG A N 1
ATOM 1639 C CA . ARG A 1 208 ? -15.097 -6.040 10.539 1.00 90.44 208 ARG A CA 1
ATOM 1640 C C . ARG A 1 208 ? -15.461 -7.318 11.308 1.00 90.44 208 ARG A C 1
ATOM 1642 O O . ARG A 1 208 ? -15.253 -7.322 12.524 1.00 90.44 208 ARG A O 1
ATOM 1649 N N . PRO A 1 209 ? -15.967 -8.407 10.687 1.00 87.44 209 PRO A N 1
ATOM 1650 C CA . PRO A 1 209 ? -16.327 -9.617 11.432 1.00 87.44 209 PRO A CA 1
ATOM 1651 C C . PRO A 1 209 ? -15.126 -10.238 12.153 1.00 87.44 209 PRO A C 1
ATOM 1653 O O . PRO A 1 209 ? -15.273 -10.783 13.249 1.00 87.44 209 PRO A O 1
ATOM 1656 N N . HIS A 1 210 ? -13.930 -10.116 11.577 1.00 87.00 210 HIS A N 1
ATOM 1657 C CA . HIS A 1 210 ? -12.698 -10.596 12.182 1.00 87.00 210 HIS A CA 1
ATOM 1658 C C . HIS A 1 210 ? -12.237 -9.667 13.302 1.00 87.00 210 HIS A C 1
ATOM 1660 O O . HIS A 1 210 ? -11.958 -10.155 14.385 1.00 87.00 210 HIS A O 1
ATOM 1666 N N . ILE A 1 211 ? -12.239 -8.346 13.105 1.00 87.44 211 ILE A N 1
ATOM 1667 C CA . ILE A 1 211 ? -11.811 -7.366 14.119 1.00 87.44 211 ILE A CA 1
ATOM 1668 C C . ILE A 1 211 ? -12.688 -7.430 15.376 1.00 87.44 211 ILE A C 1
ATOM 1670 O O . ILE A 1 211 ? -12.171 -7.446 16.494 1.00 87.44 211 ILE A O 1
ATOM 1674 N N . VAL A 1 212 ? -14.012 -7.508 15.209 1.00 87.00 212 VAL A N 1
ATOM 1675 C CA . VAL A 1 212 ? -14.960 -7.548 16.335 1.00 87.00 212 VAL A CA 1
ATOM 1676 C C . VAL A 1 212 ? -14.833 -8.851 17.128 1.00 87.00 212 VAL A C 1
ATOM 1678 O O . VAL A 1 212 ? -14.897 -8.833 18.358 1.00 87.00 212 VAL A O 1
ATOM 1681 N N . SER A 1 213 ? -14.623 -9.981 16.445 1.00 85.38 213 SER A N 1
ATOM 1682 C CA . SER A 1 213 ? -14.427 -11.285 17.097 1.00 85.38 213 SER A CA 1
ATOM 1683 C C . SER A 1 213 ? -12.997 -11.509 17.602 1.00 85.38 213 SER A C 1
ATOM 1685 O O . SER A 1 213 ? -12.767 -12.404 18.418 1.00 85.38 213 SER A O 1
ATOM 1687 N N . CYS A 1 214 ? -12.037 -10.696 17.152 1.00 84.00 214 CYS A N 1
ATOM 1688 C CA . CYS A 1 214 ? -10.635 -10.833 17.508 1.00 84.00 214 CYS A CA 1
ATOM 1689 C C . CYS A 1 214 ? -10.399 -10.488 18.978 1.00 84.00 214 CYS A C 1
ATOM 1691 O O . CYS A 1 214 ? -10.999 -9.571 19.561 1.00 84.00 214 CYS A O 1
ATOM 1693 N N . ARG A 1 215 ? -9.465 -11.226 19.574 1.00 83.19 215 ARG A N 1
ATOM 1694 C CA . ARG A 1 215 ? -8.930 -10.895 20.886 1.00 83.19 215 ARG A CA 1
ATOM 1695 C C . ARG A 1 215 ? -8.085 -9.616 20.793 1.00 83.19 215 ARG A C 1
ATOM 1697 O O . ARG A 1 215 ? -7.319 -9.495 19.837 1.00 83.19 215 ARG A O 1
ATOM 1704 N N . PRO A 1 216 ? -8.150 -8.724 21.797 1.00 79.25 216 PRO A N 1
ATOM 1705 C CA . PRO A 1 216 ? -7.299 -7.536 21.914 1.00 79.25 216 PRO A CA 1
ATOM 1706 C C . PRO A 1 216 ? -5.839 -7.749 21.512 1.00 79.25 216 PRO A C 1
ATOM 1708 O O . PRO A 1 216 ? -5.285 -7.005 20.707 1.00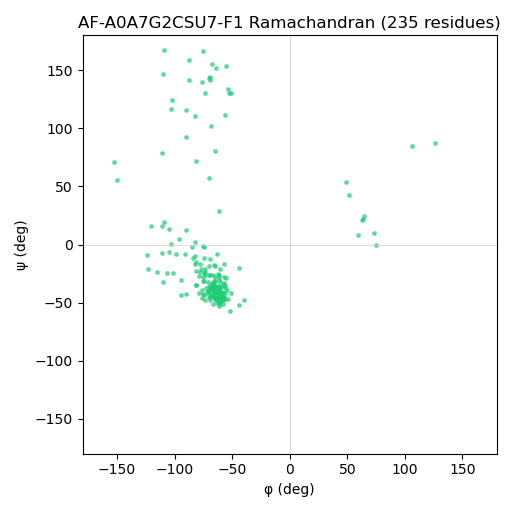 79.25 216 PRO A O 1
ATOM 1711 N N . GLU A 1 217 ? -5.237 -8.826 22.021 1.00 80.19 217 GLU A N 1
ATOM 1712 C CA . GLU A 1 217 ? -3.808 -9.103 21.866 1.00 80.19 217 GLU A CA 1
ATOM 1713 C C . GLU A 1 217 ? -3.419 -9.492 20.429 1.00 80.19 217 GLU A C 1
ATOM 1715 O O . GLU A 1 217 ? -2.249 -9.423 20.060 1.00 80.19 217 GLU A O 1
ATOM 1720 N N . LEU A 1 218 ? -4.394 -9.902 19.613 1.00 83.12 218 LEU A N 1
ATOM 1721 C CA . LEU A 1 218 ? -4.192 -10.387 18.248 1.00 83.12 218 LEU A CA 1
ATOM 1722 C C . LEU A 1 218 ? -4.607 -9.363 17.188 1.00 83.12 218 LEU A C 1
ATOM 1724 O O . LEU A 1 218 ? -4.362 -9.585 16.005 1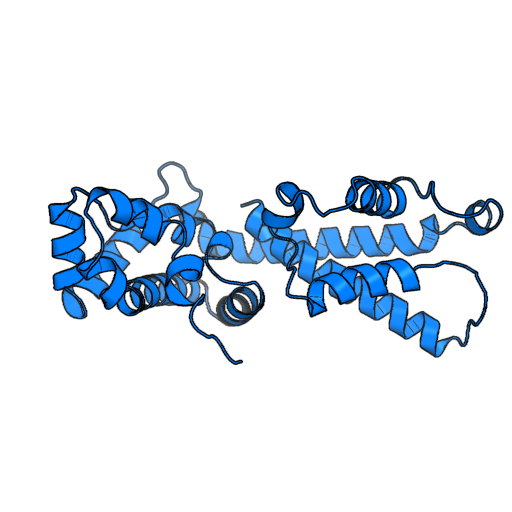.00 83.12 218 LEU A O 1
ATOM 1728 N N . LEU A 1 219 ? -5.209 -8.236 17.580 1.00 83.56 219 LEU A N 1
ATOM 1729 C CA . LEU A 1 219 ? -5.722 -7.241 16.637 1.00 83.56 219 LEU A CA 1
ATOM 1730 C C . LEU A 1 219 ? -4.613 -6.660 15.749 1.00 83.56 219 LEU A C 1
ATOM 1732 O O . LEU A 1 219 ? -4.777 -6.558 14.537 1.00 83.56 219 LEU A O 1
ATOM 1736 N N . VAL A 1 220 ? -3.453 -6.358 16.334 1.00 82.25 220 VAL A N 1
ATOM 1737 C CA . VAL A 1 220 ? -2.288 -5.874 15.578 1.00 82.25 220 VAL A CA 1
ATOM 1738 C C . VAL A 1 220 ? -1.777 -6.941 14.611 1.00 82.25 220 VAL A C 1
ATOM 1740 O O . VAL A 1 220 ? -1.404 -6.620 13.489 1.00 82.25 220 VAL A O 1
ATOM 1743 N N . MET A 1 221 ? -1.774 -8.216 15.016 1.00 81.25 221 MET A N 1
ATOM 1744 C CA . MET A 1 221 ? -1.373 -9.314 14.129 1.00 81.25 221 MET A CA 1
ATOM 1745 C C . MET A 1 221 ? -2.349 -9.488 12.963 1.00 81.25 221 MET A C 1
ATOM 1747 O O . MET A 1 221 ? -1.905 -9.716 11.844 1.00 81.25 221 MET A O 1
ATOM 1751 N N . LEU A 1 222 ? -3.654 -9.338 13.212 1.00 84.56 222 LEU A N 1
ATOM 1752 C CA . LEU A 1 222 ? -4.680 -9.378 12.171 1.00 84.56 222 LEU A CA 1
ATOM 1753 C C . LEU A 1 222 ? -4.453 -8.269 11.134 1.00 84.56 222 LEU A C 1
ATOM 1755 O O . LEU A 1 222 ? -4.463 -8.539 9.937 1.00 84.56 222 LEU A O 1
ATOM 1759 N N . LEU A 1 223 ? -4.222 -7.032 11.585 1.00 84.44 223 LEU A N 1
ATOM 1760 C CA . LEU A 1 223 ? -3.996 -5.896 10.686 1.00 84.44 223 LEU A CA 1
ATOM 1761 C C . LEU A 1 223 ? -2.653 -5.985 9.944 1.00 84.44 223 LEU A C 1
ATOM 1763 O O . LEU A 1 223 ? -2.543 -5.496 8.830 1.00 84.44 223 LEU A O 1
ATOM 1767 N N . LYS A 1 224 ? -1.649 -6.672 10.493 1.00 81.19 224 LYS A N 1
ATOM 1768 C CA . LYS A 1 224 ? -0.385 -6.951 9.786 1.00 81.19 224 LYS A CA 1
ATOM 1769 C C . LYS A 1 224 ? -0.485 -8.024 8.697 1.00 81.19 224 LYS A C 1
ATOM 1771 O O . LYS A 1 224 ? 0.490 -8.247 7.995 1.00 81.19 224 LYS A O 1
ATOM 1776 N N . SER A 1 225 ? -1.590 -8.764 8.625 1.00 75.81 225 SER A N 1
ATOM 1777 C CA . SER A 1 225 ? -1.820 -9.756 7.571 1.00 75.81 225 SER A CA 1
ATOM 1778 C C . SER A 1 225 ? -3.327 -9.937 7.337 1.00 75.81 225 SER A C 1
ATOM 1780 O O . SER A 1 225 ? -3.930 -10.961 7.703 1.00 75.81 225 SER A O 1
ATOM 1782 N N . PRO A 1 226 ? -3.979 -8.919 6.747 1.00 74.75 226 PRO A N 1
ATOM 1783 C CA . PRO A 1 226 ? -5.424 -8.910 6.567 1.00 74.75 226 PRO A CA 1
ATOM 1784 C C . PRO A 1 226 ? -5.864 -9.984 5.567 1.00 74.75 226 PRO A C 1
ATOM 1786 O O . PRO A 1 226 ? -6.898 -10.629 5.747 1.00 74.75 226 PRO A O 1
ATOM 1789 N N . TYR A 1 227 ? -5.048 -10.244 4.542 1.00 68.25 227 TYR A N 1
ATOM 1790 C CA . TYR A 1 227 ? -5.402 -11.155 3.460 1.00 68.25 227 TYR A CA 1
ATOM 1791 C C . TYR A 1 227 ? -5.304 -12.630 3.850 1.00 68.25 227 TYR A C 1
ATOM 1793 O O . TYR A 1 227 ? -6.206 -13.404 3.527 1.00 68.25 227 TYR A O 1
ATOM 1801 N N . ALA A 1 228 ? -4.293 -13.016 4.637 1.00 64.56 228 ALA A N 1
ATOM 1802 C CA . ALA A 1 228 ? -4.204 -14.369 5.193 1.00 64.56 228 ALA A CA 1
ATOM 1803 C C . ALA A 1 228 ? -5.401 -14.698 6.105 1.00 64.56 228 ALA A C 1
ATOM 1805 O O . ALA A 1 228 ? -5.833 -15.850 6.184 1.00 64.56 228 ALA A O 1
ATOM 1806 N N . SER A 1 229 ? -5.955 -13.675 6.763 1.00 57.47 229 SER A N 1
ATOM 1807 C CA . SER A 1 229 ? -7.091 -13.794 7.679 1.00 57.47 229 SER A CA 1
ATOM 1808 C C . SER A 1 229 ? -8.448 -13.836 6.960 1.00 57.47 229 SER A C 1
ATOM 1810 O O . SER A 1 229 ? -9.346 -14.550 7.409 1.00 57.47 229 SER A O 1
ATOM 1812 N N . TYR A 1 230 ? -8.593 -13.113 5.843 1.00 56.28 230 TYR A N 1
ATOM 1813 C CA . TYR A 1 230 ? -9.853 -12.967 5.100 1.00 56.28 230 TYR A CA 1
ATOM 1814 C C . TYR A 1 230 ? -10.002 -13.970 3.935 1.00 56.28 230 TYR A C 1
ATOM 1816 O O . TYR A 1 230 ? -11.052 -14.592 3.786 1.00 56.28 230 TYR A O 1
ATOM 1824 N N . PHE A 1 231 ? -8.958 -14.212 3.129 1.00 57.91 231 PHE A N 1
ATOM 1825 C CA . PHE A 1 231 ? -9.095 -14.907 1.832 1.00 57.91 231 PHE A CA 1
ATOM 1826 C C . PHE A 1 231 ? -8.744 -16.401 1.831 1.00 57.91 231 PHE A C 1
ATOM 1828 O O . PHE A 1 231 ? -9.068 -17.105 0.872 1.00 57.91 231 PHE A O 1
ATOM 1835 N N . ARG A 1 232 ? -8.194 -16.953 2.925 1.00 51.34 232 ARG A N 1
ATOM 1836 C CA . ARG A 1 232 ? -7.940 -18.408 3.048 1.00 51.34 232 ARG A CA 1
ATOM 1837 C C . ARG A 1 232 ? -9.220 -19.263 3.022 1.00 51.34 232 ARG A C 1
ATOM 1839 O O . ARG A 1 232 ? -9.130 -20.485 2.962 1.00 51.34 232 ARG A O 1
ATOM 1846 N N . LYS A 1 233 ? -10.411 -18.645 3.066 1.00 46.88 233 LYS A N 1
ATOM 1847 C CA . LYS A 1 233 ? -11.720 -19.323 3.001 1.00 46.88 233 LYS A CA 1
ATOM 1848 C C . LYS A 1 233 ? -12.472 -19.201 1.669 1.00 46.88 233 LYS A C 1
ATOM 1850 O O . LYS A 1 233 ? -13.621 -19.626 1.605 1.00 46.88 233 LYS A O 1
ATOM 1855 N N . GLY A 1 234 ? -11.820 -18.747 0.600 1.00 41.94 234 GLY A N 1
ATOM 1856 C CA . GLY A 1 234 ? -12.339 -18.923 -0.758 1.00 41.94 234 GLY A CA 1
ATOM 1857 C C . GLY A 1 234 ? -12.439 -17.626 -1.537 1.00 41.94 234 GLY A C 1
ATOM 1858 O O . GLY A 1 234 ? -13.500 -17.016 -1.607 1.00 41.94 234 GLY A O 1
ATOM 1859 N N . PHE A 1 235 ? -11.342 -17.264 -2.192 1.00 34.62 235 PHE A N 1
ATOM 1860 C CA . PHE A 1 235 ? -11.395 -16.431 -3.382 1.00 34.62 235 PHE A CA 1
ATOM 1861 C C . PHE A 1 235 ? -11.514 -17.367 -4.590 1.00 34.62 235 PHE A C 1
ATOM 1863 O O . PHE A 1 235 ? -10.624 -18.183 -4.827 1.00 34.62 235 PHE A O 1
ATOM 1870 N N . ARG A 1 236 ? -12.633 -17.304 -5.318 1.00 29.44 236 ARG A N 1
ATOM 1871 C CA . ARG A 1 236 ? -12.672 -17.748 -6.715 1.00 29.44 236 ARG A CA 1
ATOM 1872 C C . ARG A 1 236 ? -12.621 -16.476 -7.564 1.00 29.44 236 ARG A C 1
ATOM 1874 O O . ARG A 1 236 ? -13.447 -15.605 -7.284 1.00 29.44 236 ARG A O 1
ATOM 1881 N N . PRO A 1 237 ? -11.657 -16.354 -8.493 1.00 37.50 237 PRO A N 1
ATOM 1882 C CA . PRO A 1 237 ? -11.569 -15.206 -9.389 1.00 37.50 237 PRO A CA 1
ATOM 1883 C C . PRO A 1 237 ? -12.825 -15.062 -10.254 1.00 37.50 237 PRO A C 1
ATOM 1885 O O . PRO A 1 237 ? -13.494 -16.094 -10.511 1.00 37.50 237 PRO A O 1
#

pLDDT: mean 70.98, std 21.2, range [29.44, 95.56]

Mean predicted aligned error: 12.96 Å